Protein AF-U4TSK6-F1 (afdb_monomer)

Secondary structure (DSSP, 8-state):
----------------PPPP-----------------------EEEGGGS-HHHHTTEEEEEEEEE-TTS-GGG--EEEEEEEEEE-SSSEEEEEGGGEEEESSSS-EEE-S--SEEEE-TT-EEEEEEEEEEEEGGGGTSS-EEEESSTTSEEEE-TTTTSTT-EEGGGGG-HHHHHHHSPPPP---------------

Foldseek 3Di:
DDDDDDDDDDDDDDDDDDDDDDDDDDDDDDPPPPPPVPPPPQDEEELVRDDPVQVVQKKKFKAWDFDPVDDPPQHTFTFMKMKIWRQDQGKYKAALQQKKKFLAPPDIDTFPDGDIDIAHHGDMDMDTRRDTRHHPSSQCAWMFIAGNDPVGTFWTNHNCHPPRGTMSVNVPVVVNVCRNPPDPPPPPPPPPPPDDDDDD

Mean predicted aligned error: 14.77 Å

Solvent-accessible surface area (backbone atoms only — not comparable to full-atom values): 12259 Å² total; per-residue (Å²): 137,91,77,87,78,89,85,90,81,87,86,90,84,81,92,82,84,88,80,89,82,86,88,85,91,81,91,77,92,72,92,73,84,74,77,72,75,75,74,70,74,74,67,69,40,48,60,88,76,44,56,71,77,55,48,72,34,46,48,39,36,37,34,37,39,80,38,88,86,52,72,64,92,80,48,62,23,21,30,28,29,36,38,42,33,30,65,42,92,50,32,36,31,39,59,37,52,39,34,34,34,34,43,43,100,85,45,72,46,65,31,70,39,71,58,78,48,76,37,48,54,67,34,69,51,73,44,75,50,33,32,65,71,42,55,56,66,32,29,74,43,30,23,33,33,22,46,80,42,86,92,39,70,44,23,48,25,52,45,15,61,45,96,87,28,27,35,38,69,46,71,72,34,64,72,55,47,45,56,57,53,69,70,84,75,79,77,82,73,76,79,77,78,82,83,78,89,84,90,135

Structure (mmCIF, N/CA/C/O backbone):
data_AF-U4TSK6-F1
#
_entry.id   AF-U4TSK6-F1
#
loop_
_atom_site.group_PDB
_atom_site.id
_atom_site.type_symbol
_atom_site.label_atom_id
_atom_site.label_alt_id
_atom_site.label_comp_id
_atom_site.label_asym_id
_atom_site.label_entity_id
_atom_site.label_seq_id
_atom_site.pdbx_PDB_ins_code
_atom_site.Cartn_x
_atom_site.Cartn_y
_atom_site.Cartn_z
_atom_site.occupancy
_atom_site.B_iso_or_equiv
_atom_site.auth_seq_id
_atom_site.auth_comp_id
_atom_site.auth_asym_id
_atom_site.auth_atom_id
_atom_site.pdbx_PDB_model_num
ATOM 1 N N . MET A 1 1 ? -67.456 6.301 -16.370 1.00 44.25 1 MET A N 1
ATOM 2 C CA . MET A 1 1 ? -66.862 5.986 -15.055 1.00 44.25 1 MET A CA 1
ATOM 3 C C . MET A 1 1 ? -66.717 7.288 -14.287 1.00 44.25 1 MET A C 1
ATOM 5 O O . MET A 1 1 ? -66.202 8.247 -14.843 1.00 44.25 1 MET A O 1
ATOM 9 N N . ILE A 1 2 ? -67.269 7.330 -13.078 1.00 46.81 2 ILE A N 1
ATOM 10 C CA . ILE A 1 2 ? -67.221 8.454 -12.136 1.00 46.81 2 ILE A CA 1
ATOM 11 C C . ILE A 1 2 ? -65.966 8.290 -11.272 1.00 46.81 2 ILE A C 1
ATOM 13 O O . ILE A 1 2 ? -65.753 7.193 -10.767 1.00 46.81 2 ILE A O 1
ATOM 17 N N . SER A 1 3 ? -65.186 9.359 -11.088 1.00 45.50 3 SER A N 1
ATOM 18 C CA . SER A 1 3 ? -64.456 9.692 -9.845 1.00 45.50 3 SER A CA 1
ATOM 19 C C . SER A 1 3 ? -63.877 11.108 -10.030 1.00 45.50 3 SER A C 1
ATOM 21 O O . SER A 1 3 ? -63.102 11.318 -10.956 1.00 45.50 3 SER A O 1
ATOM 23 N N . ILE A 1 4 ? -64.379 12.175 -9.387 1.00 51.59 4 ILE A N 1
ATOM 24 C CA . ILE A 1 4 ? -64.173 12.566 -7.971 1.00 51.59 4 ILE A CA 1
ATOM 25 C C . ILE A 1 4 ? -62.675 12.468 -7.635 1.00 51.59 4 ILE A C 1
ATOM 27 O O . ILE A 1 4 ? -62.137 11.368 -7.643 1.00 51.59 4 ILE A O 1
ATOM 31 N N . GLY A 1 5 ? -61.911 13.526 -7.371 1.00 44.00 5 GLY A N 1
ATOM 32 C CA . GLY A 1 5 ? -62.239 14.860 -6.876 1.00 44.00 5 GLY A CA 1
ATOM 33 C C . GLY A 1 5 ? -61.330 15.147 -5.674 1.00 44.00 5 GLY A C 1
ATOM 34 O O . GLY A 1 5 ? -61.355 14.378 -4.727 1.00 44.00 5 GLY A O 1
ATOM 35 N N . ALA A 1 6 ? -60.534 16.218 -5.777 1.00 50.56 6 ALA A N 1
ATOM 36 C CA . ALA A 1 6 ? -59.939 17.063 -4.728 1.00 50.56 6 ALA A CA 1
ATOM 37 C C . ALA A 1 6 ? -59.401 16.449 -3.411 1.00 50.56 6 ALA A C 1
ATOM 39 O O . ALA A 1 6 ? -60.130 15.839 -2.644 1.00 50.56 6 ALA A O 1
ATOM 40 N N . ALA A 1 7 ? -58.170 16.826 -3.041 1.00 53.41 7 ALA A N 1
ATOM 41 C CA . ALA A 1 7 ? -57.909 17.827 -1.989 1.00 53.41 7 ALA A CA 1
ATOM 42 C C . ALA A 1 7 ? -56.473 17.697 -1.448 1.00 53.41 7 ALA A C 1
ATOM 44 O O . ALA A 1 7 ? -56.062 16.661 -0.933 1.00 53.41 7 ALA A O 1
ATOM 45 N N . VAL A 1 8 ? -55.724 18.794 -1.547 1.00 51.12 8 VAL A N 1
ATOM 46 C CA . VAL A 1 8 ? -54.435 19.011 -0.884 1.00 51.12 8 VAL A CA 1
ATOM 47 C C . VAL A 1 8 ? -54.716 19.431 0.559 1.00 51.12 8 VAL A C 1
ATOM 49 O O . VAL A 1 8 ? -55.405 20.426 0.774 1.00 51.12 8 VAL A O 1
ATOM 52 N N . MET A 1 9 ? -54.166 18.713 1.541 1.00 53.50 9 MET A N 1
ATOM 53 C CA . MET A 1 9 ? -54.083 19.179 2.929 1.00 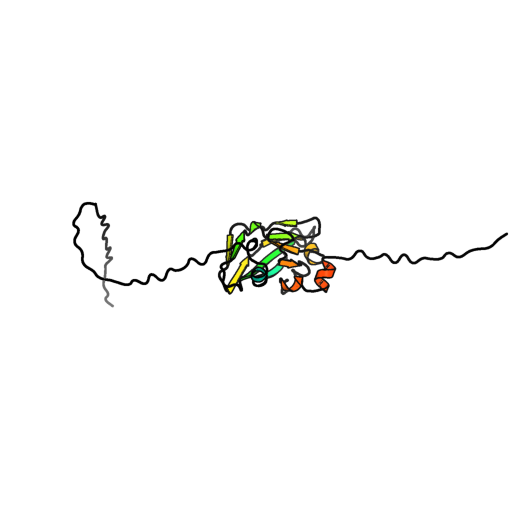53.50 9 MET A CA 1
ATOM 54 C C . MET A 1 9 ? -52.627 19.456 3.308 1.00 53.50 9 MET A C 1
ATOM 56 O O . MET A 1 9 ? -51.820 18.545 3.479 1.00 53.50 9 MET A O 1
ATOM 60 N N . LEU A 1 10 ? -52.323 20.746 3.445 1.00 48.41 10 LEU A N 1
ATOM 61 C CA . LEU A 1 10 ? -51.182 21.281 4.181 1.00 48.41 10 LEU A CA 1
ATOM 62 C C . LEU A 1 10 ? -51.500 21.223 5.677 1.00 48.41 10 LEU A C 1
ATOM 64 O O . LEU A 1 10 ? -52.507 21.784 6.106 1.00 48.41 10 LEU A O 1
ATOM 68 N N . VAL A 1 11 ? -50.622 20.611 6.472 1.00 61.22 11 VAL A N 1
ATOM 69 C CA . VAL A 1 11 ? -50.673 20.709 7.936 1.00 61.22 11 VAL A CA 1
ATOM 70 C C . VAL A 1 11 ? -49.411 21.421 8.419 1.00 61.22 11 VAL A C 1
ATOM 72 O O . VAL A 1 11 ? -48.298 20.928 8.258 1.00 61.22 11 VAL A O 1
ATOM 75 N N . LEU A 1 12 ? -49.616 22.617 8.974 1.00 48.53 12 LEU A N 1
ATOM 76 C CA . LEU A 1 12 ? -48.635 23.478 9.634 1.00 48.53 12 LEU A CA 1
ATOM 77 C C . LEU A 1 12 ? -48.883 23.437 11.145 1.00 48.53 12 LEU A C 1
ATOM 79 O O . LEU A 1 12 ? -49.893 23.965 11.594 1.00 48.53 12 LEU A O 1
ATOM 83 N N . THR A 1 13 ? -47.945 22.888 11.918 1.00 62.31 13 THR A N 1
ATOM 84 C CA . THR A 1 13 ? -47.803 23.060 13.382 1.00 62.31 13 THR A CA 1
ATOM 85 C C . THR A 1 13 ? -46.385 22.609 13.757 1.00 62.31 13 THR A C 1
ATOM 87 O O . THR A 1 13 ? -45.965 21.562 13.282 1.00 62.31 13 THR A O 1
ATOM 90 N N . GLY A 1 14 ? -45.559 23.251 14.579 1.00 48.47 14 GLY A N 1
ATOM 91 C CA . GLY A 1 14 ? -45.623 24.475 15.371 1.00 48.47 14 GLY A CA 1
ATOM 92 C C . GLY A 1 14 ? -44.368 24.482 16.268 1.00 48.47 14 GLY A C 1
ATOM 93 O O . GLY A 1 14 ? -44.024 23.455 16.847 1.00 48.47 14 GLY A O 1
ATOM 94 N N . CYS A 1 15 ? -43.648 25.603 16.344 1.00 50.12 15 CYS A N 1
ATOM 95 C CA . CYS A 1 15 ? -42.496 25.779 17.233 1.00 50.12 15 CYS A CA 1
ATOM 96 C C . CYS A 1 15 ? -42.970 26.163 18.641 1.00 50.12 15 CYS A C 1
ATOM 98 O O . CYS A 1 15 ? -43.663 27.168 18.787 1.00 50.12 15 CYS A O 1
ATOM 100 N N . THR A 1 16 ? -42.524 25.461 19.684 1.00 60.97 16 THR A N 1
ATOM 101 C CA . THR A 1 16 ? -42.664 25.921 21.077 1.00 60.97 16 THR A CA 1
ATOM 102 C C . THR A 1 16 ? -41.304 25.952 21.765 1.00 60.97 16 THR A C 1
ATOM 104 O O . THR A 1 16 ? -40.657 24.922 21.941 1.00 60.97 16 THR A O 1
ATOM 107 N N . LYS A 1 17 ? -40.877 27.160 22.145 1.00 53.03 17 LYS A N 1
ATOM 108 C CA . LYS A 1 17 ? -39.749 27.432 23.045 1.00 53.03 17 LYS A CA 1
ATOM 109 C C . LYS A 1 17 ? -40.242 27.353 24.497 1.00 53.03 17 LYS A C 1
ATOM 111 O O . LYS A 1 17 ? -41.323 27.878 24.757 1.00 53.03 17 LYS A O 1
ATOM 116 N N . PRO A 1 18 ? -39.455 26.838 25.451 1.00 51.09 18 PRO A N 1
ATOM 117 C CA . PRO A 1 18 ? -39.666 27.127 26.863 1.00 51.09 18 PRO A CA 1
ATOM 118 C C . PRO A 1 18 ? -38.733 28.246 27.352 1.00 51.09 18 PRO A C 1
ATOM 120 O O . PRO A 1 18 ? -37.514 28.181 27.199 1.00 51.09 18 PRO A O 1
ATOM 123 N N . THR A 1 19 ? -39.345 29.265 27.955 1.00 45.25 19 THR A N 1
ATOM 124 C CA . THR A 1 19 ? -38.713 30.327 28.749 1.00 45.25 19 THR A CA 1
ATOM 125 C C . THR A 1 19 ? -38.546 29.857 30.200 1.00 45.25 19 THR A C 1
ATOM 127 O O . THR A 1 19 ? -39.399 29.149 30.730 1.00 45.25 19 THR A O 1
ATOM 130 N N . ALA A 1 20 ? -37.446 30.265 30.835 1.00 42.44 20 ALA A N 1
ATOM 131 C CA . ALA A 1 20 ? -37.109 30.042 32.242 1.00 42.44 20 ALA A CA 1
ATOM 132 C C . ALA A 1 20 ? -38.086 30.737 33.219 1.00 42.44 20 ALA A C 1
ATOM 134 O O . ALA A 1 20 ? -38.496 31.862 32.951 1.00 42.44 20 ALA A O 1
ATOM 135 N N . ASN A 1 21 ? -38.401 30.146 34.382 1.00 35.09 21 ASN A N 1
ATOM 136 C CA . ASN A 1 21 ? -37.681 30.375 35.649 1.00 35.09 21 ASN A CA 1
ATOM 137 C C . ASN A 1 21 ? -38.354 29.670 36.858 1.00 35.09 21 ASN A C 1
ATOM 139 O O . ASN A 1 21 ? -39.574 29.599 36.946 1.00 35.09 21 ASN A O 1
ATOM 143 N N . SER A 1 22 ? -37.502 29.274 37.810 1.00 38.28 22 SER A N 1
ATOM 144 C CA . SER A 1 22 ? -37.709 29.154 39.269 1.00 38.28 22 SER A CA 1
ATOM 145 C C . SER A 1 22 ? -38.556 28.037 39.916 1.00 38.28 22 SER A C 1
ATOM 147 O O . SER A 1 22 ? -39.769 28.117 40.035 1.00 38.28 22 SER A O 1
ATOM 149 N N . GLN A 1 23 ? -37.797 27.104 40.513 1.00 42.16 23 GLN A N 1
ATOM 150 C CA . GLN A 1 23 ? -37.858 26.626 41.910 1.00 42.16 23 GLN A CA 1
ATOM 151 C C . GLN A 1 23 ? -39.165 26.022 42.462 1.00 42.16 23 GLN A C 1
ATOM 153 O O . GLN A 1 23 ? -40.034 26.741 42.932 1.00 42.16 23 GLN A O 1
ATOM 158 N N . GLN A 1 24 ? -39.160 24.697 42.669 1.00 37.41 24 GLN A N 1
ATOM 159 C CA . GLN A 1 24 ? -39.349 24.147 44.019 1.00 37.41 24 GLN A CA 1
ATOM 160 C C . GLN A 1 24 ? -38.799 22.718 44.139 1.00 37.41 24 GLN A C 1
ATOM 162 O O . GLN A 1 24 ? -39.061 21.844 43.319 1.00 37.41 24 GLN A O 1
ATOM 167 N N . LEU A 1 25 ? -38.005 22.520 45.188 1.00 38.34 25 LEU A N 1
ATOM 168 C CA . LEU A 1 25 ? -37.413 21.269 45.643 1.00 38.34 25 LEU A CA 1
ATOM 169 C C . LEU A 1 25 ? -38.492 20.434 46.355 1.00 38.34 25 LEU A C 1
ATOM 171 O O . LEU A 1 25 ? -39.094 20.945 47.291 1.00 38.34 25 LEU A O 1
ATOM 175 N N . THR A 1 26 ? -38.701 19.169 45.985 1.00 35.78 26 THR A N 1
ATOM 176 C CA . THR A 1 26 ? -39.062 18.091 46.931 1.00 35.78 26 THR A CA 1
ATOM 177 C C . THR A 1 26 ? -38.727 16.724 46.335 1.00 35.78 26 THR A C 1
ATOM 179 O O . THR A 1 26 ? -38.928 16.451 45.156 1.00 35.78 26 THR A O 1
ATOM 182 N N . SER A 1 27 ? -38.134 15.893 47.182 1.00 42.47 27 SER A N 1
ATOM 183 C CA . SER A 1 27 ? -37.548 14.590 46.903 1.00 42.47 27 SER A CA 1
ATOM 184 C C . SER A 1 27 ? -38.595 13.521 46.594 1.00 42.47 27 SER A C 1
ATOM 186 O O . SER A 1 27 ? -39.497 13.310 47.400 1.00 42.47 27 SER A O 1
ATOM 188 N N . GLN A 1 28 ? -38.404 12.740 45.527 1.00 37.59 28 GLN A N 1
ATOM 189 C CA . GLN A 1 28 ? -38.930 11.375 45.494 1.00 37.59 28 GLN A CA 1
ATOM 190 C C . GLN A 1 28 ? -38.113 10.459 44.579 1.00 37.59 28 GLN A C 1
ATOM 192 O O . GLN A 1 28 ? -37.926 10.692 43.389 1.00 37.59 28 GLN A O 1
ATOM 197 N N . SER A 1 29 ? -37.603 9.408 45.214 1.00 44.53 29 SER A N 1
ATOM 198 C CA . SER A 1 29 ? -36.889 8.275 44.645 1.00 44.53 29 SER A CA 1
ATOM 199 C C . SER A 1 29 ? -37.673 7.629 43.500 1.00 44.53 29 SER A C 1
ATOM 201 O O . SER A 1 29 ? -38.788 7.150 43.699 1.00 44.53 29 SER A O 1
ATOM 203 N N . SER A 1 30 ? -37.042 7.508 42.338 1.00 38.12 30 SER A N 1
ATOM 204 C CA . SER A 1 30 ? -37.300 6.413 41.403 1.00 38.12 30 SER A CA 1
ATOM 205 C C . SER A 1 30 ? -36.021 6.136 40.618 1.00 38.12 30 SER A C 1
ATOM 207 O O . SER A 1 30 ? -35.673 6.818 39.657 1.00 38.12 30 SER A O 1
ATOM 209 N N . GLN A 1 31 ? -35.281 5.131 41.094 1.00 44.72 31 GLN A N 1
ATOM 210 C CA . GLN A 1 31 ? -34.212 4.477 40.351 1.00 44.72 31 GLN A CA 1
ATOM 211 C C . GLN A 1 31 ? -34.798 3.935 39.048 1.00 44.72 31 GLN A C 1
ATOM 213 O O . GLN A 1 31 ? -35.388 2.859 39.014 1.00 44.72 31 GLN A O 1
ATOM 218 N N . THR A 1 32 ? -34.631 4.688 37.968 1.00 37.06 32 THR A N 1
ATOM 219 C CA . THR A 1 32 ? -34.752 4.142 36.623 1.00 37.06 32 THR A CA 1
ATOM 220 C C . THR A 1 32 ? -33.333 3.969 36.128 1.00 37.06 32 THR A C 1
ATOM 222 O O . THR A 1 32 ? -32.698 4.912 35.661 1.00 37.06 32 THR A O 1
ATOM 225 N N . SER A 1 33 ? -32.808 2.761 36.317 1.00 44.66 33 SER A N 1
ATOM 226 C CA . SER A 1 33 ? -31.532 2.316 35.773 1.00 44.66 33 SER A CA 1
ATOM 227 C C . SER A 1 33 ? -31.621 2.300 34.247 1.00 44.66 33 SER A C 1
ATOM 229 O O . SER A 1 33 ? -31.787 1.252 33.629 1.00 44.66 33 SER A O 1
ATOM 231 N N . GLN A 1 34 ? -31.510 3.468 33.615 1.00 42.28 34 GLN A N 1
ATOM 232 C CA . GLN A 1 34 ? -31.015 3.535 32.252 1.00 42.28 34 GLN A CA 1
ATOM 233 C C . GLN A 1 34 ? -29.532 3.207 32.336 1.00 42.28 34 GLN A C 1
ATOM 235 O O . GLN A 1 34 ? -28.688 4.073 32.558 1.00 42.28 34 GLN A O 1
ATOM 240 N N . ALA A 1 35 ? -29.227 1.919 32.183 1.00 45.91 35 ALA A N 1
ATOM 241 C CA . ALA A 1 35 ? -27.929 1.484 31.715 1.00 45.91 35 ALA A CA 1
ATOM 242 C C . ALA A 1 35 ? -27.728 2.114 30.332 1.00 45.91 35 ALA A C 1
ATOM 244 O O . ALA A 1 35 ? -28.028 1.523 29.295 1.00 45.91 35 ALA A O 1
ATOM 245 N N . ALA A 1 36 ? -27.262 3.362 30.323 1.00 45.25 36 ALA A N 1
ATOM 246 C CA . ALA A 1 36 ? -26.548 3.911 29.200 1.00 45.25 36 ALA A CA 1
ATOM 247 C C . ALA A 1 36 ? -25.326 3.011 29.056 1.00 45.25 36 ALA A C 1
ATOM 249 O O . ALA A 1 36 ? -24.332 3.178 29.759 1.00 45.25 36 ALA A O 1
ATOM 250 N N . ALA A 1 37 ? -25.444 1.992 28.204 1.00 49.62 37 ALA A N 1
ATOM 251 C CA . ALA A 1 37 ? -24.294 1.305 27.665 1.00 49.62 37 ALA A CA 1
ATOM 252 C C . ALA A 1 37 ? -23.423 2.410 27.074 1.00 49.62 37 ALA A C 1
ATOM 254 O O . ALA A 1 37 ? -23.742 2.970 26.021 1.00 49.62 37 ALA A O 1
ATOM 255 N N . SER A 1 38 ? -22.390 2.793 27.821 1.00 42.72 38 SER A N 1
ATOM 256 C CA . SER A 1 38 ? -21.336 3.667 27.359 1.00 42.72 38 SER A CA 1
ATOM 257 C C . SER A 1 38 ? -20.816 3.006 26.097 1.00 42.72 38 SER A C 1
ATOM 259 O O . SER A 1 38 ? -20.117 1.995 26.150 1.00 42.72 38 SER A O 1
ATOM 261 N N . ARG A 1 39 ? -21.235 3.524 24.941 1.00 50.47 39 ARG A N 1
ATOM 262 C CA . ARG A 1 39 ? -20.550 3.252 23.689 1.00 50.47 39 ARG A CA 1
ATOM 263 C C . ARG A 1 39 ? -19.182 3.871 23.894 1.00 50.47 39 ARG A C 1
ATOM 265 O O . ARG A 1 39 ? -19.017 5.060 23.642 1.00 50.47 39 ARG A O 1
ATOM 272 N N . GLU A 1 40 ? -18.247 3.093 24.438 1.00 49.06 40 GLU A N 1
ATOM 273 C CA . GLU A 1 40 ? -16.832 3.405 24.354 1.00 49.06 40 GLU A CA 1
ATOM 274 C C . GLU A 1 40 ? -16.600 3.781 22.898 1.00 49.06 40 GLU A C 1
ATOM 276 O O . GLU A 1 40 ? -16.778 2.965 21.986 1.00 49.06 40 GLU A O 1
ATOM 281 N N . SER A 1 41 ? -16.311 5.057 22.658 1.00 52.31 41 SER A N 1
ATOM 282 C CA . SER A 1 41 ? -15.825 5.479 21.363 1.00 52.31 41 SER A CA 1
ATOM 283 C C . SER A 1 41 ? -14.524 4.714 21.181 1.00 52.31 41 SER A C 1
ATOM 285 O O . SER A 1 41 ? -13.529 5.065 21.814 1.00 52.31 41 SER A O 1
ATOM 287 N N . LYS A 1 42 ? -14.548 3.619 20.409 1.00 68.69 42 LYS A N 1
ATOM 288 C CA . LYS A 1 42 ? -13.343 2.841 20.119 1.00 68.69 42 LYS A CA 1
ATOM 289 C C . LYS A 1 42 ? -12.296 3.824 19.613 1.00 68.69 42 LYS A C 1
ATOM 291 O O . LYS A 1 42 ? -12.466 4.394 18.533 1.00 68.69 42 LYS A O 1
ATOM 296 N N . GLN A 1 43 ? -11.278 4.066 20.438 1.00 88.81 43 GLN A N 1
ATOM 297 C CA . GLN A 1 43 ? -10.195 4.983 20.130 1.00 88.81 43 GLN A CA 1
ATOM 298 C C . GLN A 1 43 ? -9.613 4.596 18.768 1.00 88.81 43 GLN A C 1
ATOM 300 O O . GLN A 1 43 ? -9.416 3.414 18.476 1.00 88.81 43 GLN A O 1
ATOM 305 N N . ALA A 1 44 ? -9.405 5.593 17.917 1.00 93.81 44 ALA A N 1
ATOM 306 C CA . ALA A 1 44 ? -8.781 5.400 16.622 1.00 93.81 44 ALA A CA 1
ATOM 307 C C . ALA A 1 44 ? -7.281 5.684 16.733 1.00 93.81 44 ALA A C 1
ATOM 309 O O . ALA A 1 44 ? -6.885 6.651 17.385 1.00 93.81 44 ALA A O 1
ATOM 310 N N . TYR A 1 45 ? -6.468 4.849 16.095 1.00 97.31 45 TYR A N 1
ATOM 311 C CA . TYR A 1 45 ? -5.010 4.899 16.180 1.00 97.31 45 TYR A CA 1
ATOM 312 C C . TYR A 1 45 ? -4.417 5.163 14.802 1.00 97.31 45 TYR A C 1
ATOM 314 O O . TYR A 1 45 ? -4.825 4.530 13.828 1.00 97.31 45 TYR A O 1
ATOM 322 N N . TYR A 1 46 ? -3.442 6.065 14.717 1.00 98.00 46 TYR A N 1
ATOM 323 C CA . TYR A 1 46 ? -2.665 6.232 13.492 1.00 98.00 46 TYR A CA 1
ATOM 324 C C . TYR A 1 46 ? -1.762 5.017 13.266 1.00 98.00 46 TYR A C 1
ATOM 326 O O . TYR A 1 46 ? -1.239 4.440 14.222 1.00 98.00 46 TYR A O 1
ATOM 334 N N . TYR A 1 47 ? -1.599 4.600 12.013 1.00 98.06 47 TYR A N 1
ATOM 335 C CA . TYR A 1 47 ? -0.870 3.381 11.662 1.00 98.06 47 TYR A CA 1
ATOM 336 C C . TYR A 1 47 ? 0.585 3.349 12.158 1.00 98.06 47 TYR A C 1
ATOM 338 O O . TYR A 1 47 ? 1.048 2.319 12.652 1.00 98.06 47 TYR A O 1
ATOM 346 N N . ASP A 1 48 ? 1.298 4.469 12.073 1.00 96.94 48 ASP A N 1
ATOM 347 C CA . ASP A 1 48 ? 2.675 4.629 12.551 1.00 96.94 48 ASP A CA 1
ATOM 348 C C . ASP A 1 48 ? 2.792 4.498 14.080 1.00 96.94 48 ASP A C 1
ATOM 350 O O . ASP A 1 48 ? 3.791 3.981 14.580 1.00 96.94 48 ASP A O 1
ATOM 354 N N . SER A 1 49 ? 1.737 4.859 14.817 1.00 96.50 49 SER A N 1
ATOM 355 C CA . SER A 1 49 ? 1.674 4.728 16.279 1.00 96.50 49 SER A CA 1
ATOM 356 C C . SER A 1 49 ? 1.367 3.309 16.783 1.00 96.50 49 SER A C 1
ATOM 358 O O . SER A 1 49 ? 1.475 3.036 17.980 1.00 96.50 49 SER A O 1
ATOM 360 N N . LEU A 1 50 ? 0.970 2.386 15.899 1.00 96.62 50 LEU A N 1
ATOM 361 C CA . LEU A 1 50 ? 0.637 1.014 16.286 1.00 96.62 50 LEU A CA 1
ATOM 362 C C . LEU A 1 50 ? 1.866 0.230 16.745 1.00 96.62 50 LEU A C 1
ATOM 364 O O . LEU A 1 50 ? 2.961 0.385 16.212 1.00 96.62 50 LEU A O 1
ATOM 368 N N . ALA A 1 51 ? 1.668 -0.726 17.651 1.00 96.50 51 ALA A N 1
ATOM 369 C CA . ALA A 1 51 ? 2.686 -1.732 17.926 1.00 96.50 51 ALA A CA 1
ATOM 370 C C . ALA A 1 51 ? 2.980 -2.567 16.6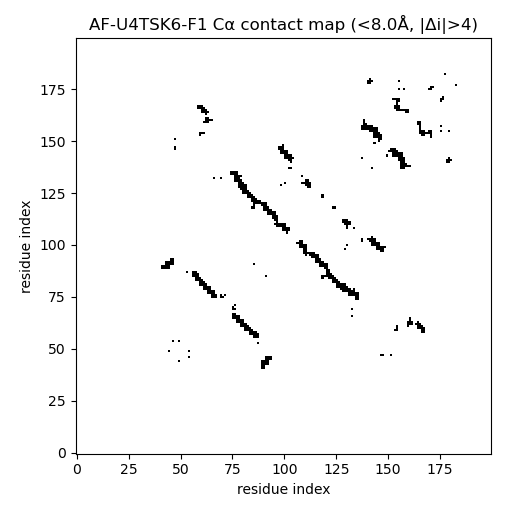64 1.00 96.50 51 ALA A C 1
ATOM 372 O O . ALA A 1 51 ? 2.091 -2.849 15.856 1.00 96.50 51 ALA A O 1
ATOM 373 N N . ALA A 1 52 ? 4.220 -3.045 16.517 1.00 95.94 52 ALA A N 1
ATOM 374 C CA . ALA A 1 52 ? 4.631 -3.829 15.348 1.00 95.94 52 ALA A CA 1
ATOM 375 C C . ALA A 1 52 ? 3.771 -5.090 15.125 1.00 95.94 52 ALA A C 1
ATOM 377 O O . ALA A 1 52 ? 3.523 -5.476 13.983 1.00 95.94 52 ALA A O 1
ATOM 378 N N . ALA A 1 53 ? 3.293 -5.723 16.203 1.00 96.75 53 ALA A N 1
ATOM 379 C CA . ALA A 1 53 ? 2.406 -6.884 16.128 1.00 96.75 53 ALA A CA 1
ATOM 380 C C . ALA A 1 53 ? 1.037 -6.551 15.509 1.00 96.75 53 ALA A C 1
ATOM 382 O O . ALA A 1 53 ? 0.491 -7.373 14.776 1.00 96.75 53 ALA A O 1
ATOM 383 N N . ASP A 1 54 ? 0.510 -5.349 15.754 1.00 97.38 54 ASP A N 1
ATOM 384 C CA . ASP A 1 54 ? -0.757 -4.902 15.173 1.00 97.38 54 ASP A CA 1
ATOM 385 C C . ASP A 1 54 ? -0.574 -4.419 13.735 1.00 97.38 54 ASP A C 1
ATOM 387 O O . ASP A 1 54 ? -1.395 -4.753 12.884 1.00 97.38 54 ASP A O 1
ATOM 391 N N . ARG A 1 55 ? 0.544 -3.750 13.412 1.00 97.56 55 ARG A N 1
ATOM 392 C CA . ARG A 1 55 ? 0.865 -3.400 12.014 1.00 97.56 55 ARG A CA 1
ATOM 393 C C . ARG A 1 55 ? 0.911 -4.629 11.105 1.00 97.56 55 ARG A C 1
ATOM 395 O O . ARG A 1 55 ? 0.386 -4.585 10.001 1.00 97.56 55 ARG A O 1
ATOM 402 N N . LYS A 1 56 ? 1.443 -5.759 11.591 1.00 96.69 56 LYS A N 1
ATOM 403 C CA . LYS A 1 56 ? 1.460 -7.043 10.855 1.00 96.69 56 LYS A CA 1
ATOM 404 C C . LYS A 1 56 ? 0.066 -7.616 10.558 1.00 96.69 56 LYS A C 1
ATOM 406 O O . LYS A 1 56 ? -0.044 -8.505 9.718 1.00 96.69 56 LYS A O 1
ATOM 411 N N . LYS A 1 57 ? -0.983 -7.145 11.239 1.00 98.19 57 LYS A N 1
ATOM 412 C CA . LYS A 1 57 ? -2.385 -7.521 10.987 1.00 98.19 57 LYS A CA 1
ATOM 413 C C . LYS A 1 57 ? -3.080 -6.560 10.018 1.00 98.19 57 LYS A C 1
ATOM 415 O O . LYS A 1 57 ? -4.275 -6.703 9.770 1.00 98.19 57 LYS A O 1
ATOM 420 N N . ILE A 1 58 ? -2.366 -5.585 9.467 1.00 98.50 58 ILE A N 1
ATOM 421 C CA . ILE A 1 58 ? -2.856 -4.761 8.368 1.00 98.50 58 ILE A CA 1
ATOM 422 C C . ILE A 1 58 ? -2.253 -5.310 7.078 1.00 98.50 58 ILE A C 1
ATOM 424 O O . ILE A 1 58 ? -1.036 -5.405 6.949 1.00 98.50 58 ILE A O 1
ATOM 428 N N . ALA A 1 59 ? -3.107 -5.712 6.141 1.00 98.38 59 ALA A N 1
ATOM 429 C CA . ALA A 1 59 ? -2.672 -6.255 4.860 1.00 98.38 59 ALA A CA 1
ATOM 430 C C . ALA A 1 59 ? -2.851 -5.210 3.763 1.00 98.38 59 ALA A C 1
ATOM 432 O O . ALA A 1 59 ? -3.937 -4.641 3.633 1.00 98.38 59 ALA A O 1
ATOM 433 N N . PHE A 1 60 ? -1.810 -5.005 2.960 1.00 98.81 60 PHE A N 1
ATOM 434 C CA . PHE A 1 60 ? -1.842 -4.118 1.805 1.00 98.81 60 PHE A CA 1
ATOM 435 C C . PHE A 1 60 ? -1.692 -4.922 0.516 1.00 98.81 60 PHE A C 1
ATOM 437 O O . PHE A 1 60 ? -0.944 -5.902 0.459 1.00 98.81 60 PHE A O 1
ATOM 444 N N . ALA A 1 61 ? -2.388 -4.479 -0.523 1.00 98.75 61 ALA A N 1
ATOM 445 C CA . ALA A 1 61 ? -2.212 -4.920 -1.895 1.00 98.75 61 ALA A CA 1
ATOM 446 C C . ALA A 1 61 ? -2.101 -3.699 -2.808 1.00 98.75 61 ALA A C 1
ATOM 448 O O . ALA A 1 61 ? -2.849 -2.737 -2.645 1.00 98.75 61 ALA A O 1
ATOM 449 N N . PHE A 1 62 ? -1.188 -3.742 -3.770 1.00 98.69 62 PHE A N 1
ATOM 450 C CA . PHE A 1 62 ? -0.950 -2.669 -4.724 1.00 98.69 62 PHE A CA 1
ATOM 451 C C . PHE A 1 62 ? -1.052 -3.203 -6.142 1.00 98.69 62 PHE A C 1
ATOM 453 O O . PHE A 1 62 ? -0.530 -4.272 -6.455 1.00 98.69 62 PHE A O 1
ATOM 460 N N . LYS A 1 63 ? -1.708 -2.438 -7.009 1.00 98.31 63 LYS A N 1
ATOM 461 C CA . LYS A 1 63 ? -1.890 -2.791 -8.414 1.00 98.31 63 LYS A CA 1
ATOM 462 C C . LYS A 1 63 ? -1.592 -1.581 -9.282 1.00 98.31 63 LYS A C 1
ATOM 464 O O . LYS A 1 63 ? -2.317 -0.587 -9.219 1.00 98.31 63 LYS A O 1
ATOM 469 N N . ALA A 1 64 ? -0.540 -1.686 -10.083 1.00 96.69 64 ALA A N 1
ATOM 470 C CA . ALA A 1 64 ? -0.230 -0.734 -11.133 1.00 96.69 64 ALA A CA 1
ATOM 471 C C . ALA A 1 64 ? -1.095 -1.052 -12.361 1.00 96.69 64 ALA A C 1
ATOM 473 O O . ALA A 1 64 ? -1.180 -2.202 -12.796 1.00 96.69 64 ALA A O 1
ATOM 474 N N . ASN A 1 65 ? -1.758 -0.033 -12.895 1.00 94.88 65 ASN A N 1
ATOM 475 C CA . ASN A 1 65 ? -2.547 -0.110 -14.118 1.00 94.88 65 ASN A CA 1
ATOM 476 C C . ASN A 1 65 ? -1.995 0.921 -15.091 1.00 94.88 65 ASN A C 1
ATOM 478 O O . ASN A 1 65 ? -1.725 2.050 -14.679 1.00 94.88 65 ASN A O 1
ATOM 482 N N . GLU A 1 66 ? -1.819 0.527 -16.347 1.00 91.81 66 GLU A N 1
ATOM 483 C CA . GLU A 1 66 ? -1.361 1.438 -17.390 1.00 91.81 66 GLU A CA 1
ATOM 484 C C . GLU A 1 66 ? -2.284 2.655 -17.472 1.00 91.81 66 GLU A C 1
ATOM 486 O O . GLU A 1 66 ? -3.512 2.538 -17.467 1.00 91.81 66 GLU A O 1
ATOM 491 N N . ASP A 1 67 ? -1.681 3.835 -17.528 1.00 84.38 67 ASP A N 1
ATOM 492 C CA . ASP A 1 67 ? -2.375 5.071 -17.818 1.00 84.38 67 ASP A CA 1
ATOM 493 C C . ASP A 1 67 ? -2.281 5.335 -19.319 1.00 84.38 67 ASP A C 1
ATOM 495 O O . ASP A 1 67 ? -1.336 5.943 -19.826 1.00 84.38 67 ASP A O 1
ATOM 499 N N . SER A 1 68 ? -3.297 4.863 -20.040 1.00 71.44 68 SER A N 1
ATOM 500 C CA . SER A 1 68 ? -3.404 5.013 -21.491 1.00 71.44 68 SER A CA 1
ATOM 501 C C . SER A 1 68 ? -3.583 6.467 -21.949 1.00 71.44 68 SER A C 1
ATOM 503 O O . SER A 1 68 ? -3.665 6.713 -23.149 1.00 71.44 68 SER A O 1
ATOM 505 N N . THR A 1 69 ? -3.680 7.433 -21.026 1.00 70.44 69 THR A N 1
ATOM 506 C CA . THR A 1 69 ? -3.776 8.865 -21.350 1.00 70.44 69 THR A CA 1
ATOM 507 C C . THR A 1 69 ? -2.410 9.557 -21.439 1.00 70.44 69 THR A C 1
ATOM 509 O O . THR A 1 69 ? -2.328 10.699 -21.892 1.00 70.44 69 THR A O 1
ATOM 512 N N . GLY A 1 70 ? -1.328 8.875 -21.042 1.00 61.19 70 GLY A N 1
ATOM 513 C CA . GLY A 1 70 ? 0.035 9.407 -21.067 1.00 61.19 70 GLY A CA 1
ATOM 514 C C . GLY A 1 70 ? 0.686 9.437 -22.455 1.00 61.19 70 GLY A C 1
ATOM 515 O O . GLY A 1 70 ? 0.386 8.621 -23.326 1.00 61.19 70 GLY A O 1
ATOM 516 N N . HIS A 1 71 ? 1.615 10.376 -22.663 1.00 58.38 71 HIS A N 1
ATOM 517 C CA . HIS A 1 71 ? 2.451 10.424 -23.869 1.00 58.38 71 HIS A CA 1
ATOM 518 C C . HIS A 1 71 ? 3.419 9.233 -23.888 1.00 58.38 71 HIS A C 1
ATOM 520 O O . HIS A 1 71 ? 4.308 9.137 -23.045 1.00 58.38 71 HIS A O 1
ATOM 526 N N . GLN A 1 72 ? 3.248 8.329 -24.856 1.00 57.19 72 GLN A N 1
ATOM 527 C CA . GLN A 1 72 ? 3.995 7.065 -24.932 1.00 57.19 72 GLN A CA 1
ATOM 528 C C . GLN A 1 72 ? 5.479 7.220 -25.296 1.00 57.19 72 GLN A C 1
ATOM 530 O O . GLN A 1 72 ? 6.237 6.259 -25.189 1.00 57.19 72 GLN A O 1
ATOM 535 N N . GLU A 1 73 ? 5.912 8.420 -25.686 1.00 57.78 73 GLU A N 1
ATOM 536 C CA . GLU A 1 73 ? 7.292 8.702 -26.103 1.00 57.78 73 GLU A CA 1
ATOM 537 C C . GLU A 1 73 ? 8.326 8.505 -24.979 1.00 57.78 73 GLU A C 1
ATOM 539 O O . GLU A 1 73 ? 9.507 8.328 -25.263 1.00 57.78 73 GLU A O 1
ATOM 544 N N . VAL A 1 74 ? 7.891 8.476 -23.711 1.00 57.44 74 VAL A N 1
ATOM 545 C CA . VAL A 1 74 ? 8.758 8.316 -22.523 1.00 57.44 74 VAL A CA 1
ATOM 546 C C . VAL A 1 74 ? 8.527 6.985 -21.782 1.00 57.44 74 VAL A C 1
ATOM 548 O O . VAL A 1 74 ? 9.000 6.794 -20.662 1.00 57.44 74 VAL A O 1
ATOM 551 N N . GLY A 1 75 ? 7.812 6.045 -22.414 1.00 68.38 75 GLY A N 1
ATOM 552 C CA . GLY A 1 75 ? 7.340 4.798 -21.806 1.00 68.38 75 GLY A CA 1
ATOM 553 C C . GLY A 1 75 ? 5.935 4.925 -21.208 1.00 68.38 75 GLY A C 1
ATOM 554 O O . GLY A 1 75 ? 5.439 6.024 -20.975 1.00 68.38 75 GLY A O 1
ATOM 555 N N . VAL A 1 76 ? 5.265 3.789 -20.980 1.00 77.88 76 VAL A N 1
ATOM 556 C CA . VAL A 1 76 ? 3.882 3.766 -20.473 1.00 77.88 76 VAL A CA 1
ATOM 557 C C . VAL A 1 76 ? 3.868 4.162 -18.989 1.00 77.88 76 VAL A C 1
ATOM 559 O O . VAL A 1 76 ? 4.480 3.459 -18.174 1.00 77.88 76 VAL A O 1
ATOM 562 N N . PRO A 1 77 ? 3.205 5.271 -18.606 1.00 88.75 77 PRO A N 1
ATOM 563 C CA . PRO A 1 77 ? 3.020 5.608 -17.204 1.00 88.75 77 PRO A CA 1
ATOM 564 C C . PRO A 1 77 ? 1.956 4.709 -16.577 1.00 88.75 77 PRO A C 1
ATOM 566 O O . PRO A 1 77 ? 1.060 4.212 -17.253 1.00 88.75 77 PRO A O 1
ATOM 569 N N . TYR A 1 78 ? 2.029 4.530 -15.263 1.00 93.06 78 TYR A N 1
ATOM 570 C CA . TYR A 1 78 ? 1.073 3.736 -14.503 1.00 93.06 78 TYR A CA 1
ATOM 571 C C . TYR A 1 78 ? 0.439 4.548 -13.377 1.00 93.06 78 TYR A C 1
ATOM 573 O O . TYR A 1 78 ? 1.090 5.353 -12.702 1.00 93.06 78 TYR A O 1
ATOM 581 N N . ASN A 1 79 ? -0.829 4.247 -13.116 1.00 95.19 79 ASN A N 1
ATOM 582 C CA . ASN A 1 79 ? -1.534 4.638 -11.906 1.00 95.19 79 ASN A CA 1
ATOM 583 C C . ASN A 1 79 ? -1.598 3.446 -10.949 1.00 95.19 79 ASN A C 1
ATOM 585 O O . ASN A 1 79 ? -1.965 2.333 -11.335 1.00 95.19 79 ASN A O 1
ATOM 589 N N . VAL A 1 80 ? -1.258 3.672 -9.683 1.00 97.69 80 VAL A N 1
ATOM 590 C CA . VAL A 1 80 ? -1.227 2.617 -8.666 1.00 97.69 80 VAL A CA 1
ATOM 591 C C . VAL A 1 80 ? -2.435 2.745 -7.752 1.00 97.69 80 VAL A C 1
ATOM 593 O O . VAL A 1 80 ? -2.639 3.774 -7.109 1.00 97.69 80 VAL A O 1
ATOM 596 N N . ASN A 1 81 ? -3.210 1.671 -7.657 1.00 98.31 81 ASN A N 1
ATOM 597 C CA . ASN A 1 81 ? -4.271 1.512 -6.670 1.00 98.31 81 ASN A CA 1
ATOM 598 C C . ASN A 1 81 ? -3.732 0.759 -5.454 1.00 98.31 81 ASN A C 1
ATOM 600 O O . ASN A 1 81 ? -2.892 -0.129 -5.601 1.00 98.31 81 ASN A O 1
ATOM 604 N N . MET A 1 82 ? -4.268 1.063 -4.276 1.00 98.75 82 MET A N 1
ATOM 605 C CA . MET A 1 82 ? -4.002 0.321 -3.046 1.00 98.75 82 MET A CA 1
ATOM 606 C C . MET A 1 82 ? -5.304 -0.262 -2.505 1.00 98.75 82 MET A C 1
ATOM 608 O O . MET A 1 82 ? -6.290 0.456 -2.379 1.00 98.75 82 MET A O 1
ATOM 612 N N . ALA A 1 83 ? -5.309 -1.534 -2.129 1.00 98.75 83 ALA A N 1
ATOM 613 C CA . ALA A 1 83 ? -6.300 -2.098 -1.224 1.00 98.75 83 ALA A CA 1
ATOM 614 C C . ALA A 1 83 ? -5.650 -2.318 0.143 1.00 98.75 83 ALA A C 1
ATOM 616 O O . ALA A 1 83 ? -4.522 -2.797 0.230 1.00 98.75 83 ALA A O 1
ATOM 617 N N . VAL A 1 84 ? -6.360 -1.967 1.208 1.00 98.81 84 VAL A N 1
ATOM 618 C CA . VAL A 1 84 ? -5.893 -2.142 2.582 1.00 98.81 84 VAL A CA 1
ATOM 619 C C . VAL A 1 84 ? -6.989 -2.787 3.414 1.00 98.81 84 VAL A C 1
ATOM 621 O O . VAL A 1 84 ? -8.146 -2.368 3.365 1.00 98.81 84 VAL A O 1
ATOM 624 N N . ARG A 1 85 ? -6.621 -3.821 4.170 1.00 98.62 85 ARG A N 1
ATOM 625 C CA . ARG A 1 85 ? -7.509 -4.552 5.073 1.00 98.62 85 ARG A CA 1
ATOM 626 C C . ARG A 1 85 ? -7.010 -4.453 6.503 1.00 98.62 85 ARG A C 1
ATOM 628 O O . ARG A 1 85 ? -5.872 -4.818 6.796 1.00 98.62 85 ARG A O 1
ATOM 635 N N . ASN A 1 86 ? -7.892 -4.036 7.401 1.00 98.50 86 ASN A N 1
ATOM 636 C CA . ASN A 1 86 ? -7.632 -4.000 8.831 1.00 98.50 86 ASN A CA 1
ATOM 637 C C . ASN A 1 86 ? -8.101 -5.305 9.493 1.00 98.50 86 ASN A C 1
ATOM 639 O O . ASN A 1 86 ? -9.299 -5.525 9.639 1.00 98.50 86 ASN A O 1
ATOM 643 N N . MET A 1 87 ? -7.176 -6.169 9.917 1.00 98.38 87 MET A N 1
ATOM 644 C CA . MET A 1 87 ? -7.499 -7.405 10.655 1.00 98.38 87 MET A CA 1
ATOM 645 C C . MET A 1 87 ? -7.252 -7.269 12.165 1.00 98.38 87 MET A C 1
ATOM 647 O O . MET A 1 87 ? -7.186 -8.268 12.880 1.00 98.38 87 MET A O 1
ATOM 651 N N . THR A 1 88 ? -7.086 -6.040 12.660 1.00 97.44 88 THR A N 1
ATOM 652 C CA . THR A 1 88 ? -7.047 -5.749 14.097 1.00 97.44 88 THR A CA 1
ATOM 653 C C . THR A 1 88 ? -8.464 -5.582 14.652 1.00 97.44 88 THR A C 1
ATOM 655 O O . THR A 1 88 ? -9.445 -5.502 13.914 1.00 97.44 88 THR A O 1
ATOM 658 N N . ASP A 1 89 ? -8.566 -5.492 15.974 1.00 96.69 89 ASP A N 1
ATOM 659 C CA . ASP A 1 89 ? -9.770 -5.113 16.717 1.00 96.69 89 ASP A CA 1
ATOM 660 C C . ASP A 1 89 ? -9.888 -3.590 16.950 1.00 96.69 89 ASP A C 1
ATOM 662 O O . ASP A 1 89 ? -10.866 -3.123 17.551 1.00 96.69 89 ASP A O 1
ATOM 666 N N . LYS A 1 90 ? -8.928 -2.811 16.431 1.00 96.94 90 LYS A N 1
ATOM 667 C CA . LYS A 1 90 ? -8.812 -1.353 16.560 1.00 96.94 90 LYS A CA 1
ATOM 668 C C . LYS A 1 90 ? -9.302 -0.642 15.302 1.00 96.94 90 LYS A C 1
ATOM 670 O O . LYS A 1 90 ? -9.206 -1.165 14.195 1.00 96.94 90 LYS A O 1
ATOM 675 N N . THR A 1 91 ? -9.783 0.588 15.457 1.00 97.81 91 THR A N 1
ATOM 676 C CA . THR A 1 91 ? -9.987 1.495 14.318 1.00 97.81 91 THR A CA 1
ATOM 677 C C . THR A 1 91 ? -8.645 2.117 13.946 1.00 97.81 91 THR A C 1
ATOM 679 O O . THR A 1 91 ? -7.992 2.707 14.809 1.00 97.81 91 THR A O 1
ATOM 682 N N . ILE A 1 92 ? -8.235 1.997 12.685 1.00 98.25 92 ILE A N 1
ATOM 683 C CA . ILE A 1 92 ? -6.940 2.489 12.199 1.00 98.25 92 ILE A CA 1
ATOM 684 C C . ILE A 1 92 ? -7.133 3.704 11.298 1.00 98.25 92 ILE A C 1
ATOM 686 O O . ILE A 1 92 ? -8.089 3.764 10.525 1.00 98.25 92 ILE A O 1
ATOM 690 N N . LYS A 1 93 ? -6.217 4.663 11.405 1.00 98.25 93 LYS A N 1
ATOM 691 C CA . LYS A 1 93 ? -6.161 5.887 10.612 1.00 98.25 93 LYS A CA 1
ATOM 692 C C . LYS A 1 93 ? -4.854 5.966 9.835 1.00 98.25 93 LYS A C 1
ATOM 694 O O . LYS A 1 93 ? -3.797 5.609 10.352 1.00 98.25 93 LYS A O 1
ATOM 699 N N . PHE A 1 94 ? -4.942 6.484 8.620 1.00 98.62 94 PHE A N 1
ATOM 700 C CA . PHE A 1 94 ? -3.804 6.831 7.777 1.00 98.62 94 PHE A CA 1
ATOM 701 C C . PHE A 1 94 ? -3.988 8.267 7.290 1.00 98.62 94 PHE A C 1
ATOM 703 O O . PHE A 1 94 ? -5.081 8.600 6.823 1.00 98.62 94 PHE A O 1
ATOM 710 N N . ASP A 1 95 ? -2.943 9.092 7.332 1.00 98.44 95 ASP A N 1
ATOM 711 C CA . ASP A 1 95 ? -2.903 10.262 6.454 1.00 98.44 95 ASP A CA 1
ATOM 7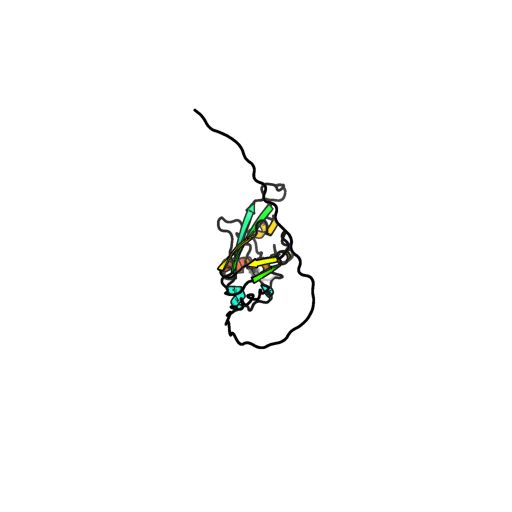12 C C . ASP A 1 95 ? -2.548 9.762 5.054 1.00 98.44 95 ASP A C 1
ATOM 714 O O . ASP A 1 95 ? -1.514 9.132 4.827 1.00 98.44 95 ASP A O 1
ATOM 718 N N . GLN A 1 96 ? -3.433 10.003 4.092 1.00 98.44 96 GLN A N 1
ATOM 719 C CA . GLN A 1 96 ? -3.218 9.533 2.733 1.00 98.44 96 GLN A CA 1
ATOM 720 C C . GLN A 1 96 ? -2.018 10.196 2.044 1.00 98.44 96 GLN A C 1
ATOM 722 O O . GLN A 1 96 ? -1.556 9.650 1.044 1.00 98.44 96 GLN A O 1
ATOM 727 N N . ARG A 1 97 ? -1.500 11.323 2.550 1.00 98.38 97 ARG A N 1
ATOM 728 C CA . ARG A 1 97 ? -0.280 11.973 2.036 1.00 98.38 97 ARG A CA 1
ATOM 729 C C . ARG A 1 97 ? 0.996 11.227 2.406 1.00 98.38 97 ARG A C 1
ATOM 731 O O . ARG A 1 97 ? 1.988 11.357 1.694 1.00 98.38 97 ARG A O 1
ATOM 738 N N . ASP A 1 98 ? 0.954 10.435 3.473 1.00 98.31 98 ASP A N 1
ATOM 739 C CA . ASP A 1 98 ? 2.124 9.738 4.005 1.00 98.31 98 ASP A CA 1
ATOM 740 C C . ASP A 1 98 ? 2.431 8.443 3.248 1.00 98.31 98 ASP A C 1
ATOM 742 O O . ASP A 1 98 ? 3.475 7.834 3.464 1.00 98.31 98 ASP A O 1
ATOM 746 N N . PHE A 1 99 ? 1.567 8.002 2.332 1.00 98.62 99 PHE A N 1
ATOM 747 C CA . PHE A 1 99 ? 1.938 6.928 1.417 1.00 98.62 99 PHE A CA 1
ATOM 748 C C . PHE A 1 99 ? 2.979 7.433 0.418 1.00 98.62 99 PHE A C 1
ATOM 750 O O . PHE A 1 99 ? 2.748 8.409 -0.300 1.00 98.62 99 PHE A O 1
ATOM 757 N N . LEU A 1 100 ? 4.105 6.729 0.341 1.00 97.75 100 LEU A N 1
ATOM 758 C CA . LEU A 1 100 ? 5.192 7.017 -0.590 1.00 97.75 100 LEU A CA 1
ATOM 759 C C . LEU A 1 100 ? 5.524 5.764 -1.399 1.00 97.75 100 LEU A C 1
ATOM 761 O O . LEU A 1 100 ? 5.310 4.633 -0.953 1.00 97.75 100 LEU A O 1
ATOM 765 N N . VAL A 1 101 ? 6.103 5.968 -2.575 1.00 96.62 101 VAL A N 1
ATOM 766 C CA . VAL A 1 101 ? 6.762 4.908 -3.333 1.00 96.62 101 VAL A CA 1
ATOM 767 C C . VAL A 1 101 ? 8.203 5.323 -3.602 1.00 96.62 101 VAL A C 1
ATOM 769 O O . VAL A 1 101 ? 8.449 6.381 -4.178 1.00 96.62 101 VAL A O 1
ATOM 772 N N . TYR A 1 102 ? 9.153 4.506 -3.160 1.00 93.69 102 TYR A N 1
ATOM 773 C CA . TYR A 1 102 ? 10.544 4.588 -3.589 1.00 93.69 102 TYR A CA 1
ATOM 774 C C . TYR A 1 102 ? 10.662 3.833 -4.907 1.00 93.69 102 TYR A C 1
ATOM 776 O O . TYR A 1 102 ? 10.360 2.641 -4.969 1.00 93.69 102 TYR A O 1
ATOM 784 N N . LEU A 1 103 ? 11.026 4.554 -5.962 1.00 85.75 103 LEU A N 1
ATOM 785 C CA . LEU A 1 103 ? 11.177 4.015 -7.312 1.00 85.75 103 LEU A CA 1
ATOM 786 C C . LEU A 1 103 ? 12.554 3.371 -7.500 1.00 85.75 103 LEU A C 1
ATOM 788 O O . LEU A 1 103 ? 12.680 2.454 -8.300 1.00 85.75 103 LEU A O 1
ATOM 792 N N . ASP A 1 104 ? 13.538 3.872 -6.750 1.00 79.75 104 ASP A N 1
ATOM 793 C CA . ASP A 1 104 ? 14.889 3.350 -6.554 1.00 79.75 104 ASP A CA 1
ATOM 794 C C . ASP A 1 104 ? 15.476 3.968 -5.257 1.00 79.75 104 ASP A C 1
ATOM 796 O O . ASP A 1 104 ? 14.738 4.533 -4.439 1.00 79.75 104 ASP A O 1
ATOM 800 N N . SER A 1 105 ? 16.793 3.868 -5.039 1.00 75.00 105 SER A N 1
ATOM 801 C CA . SER A 1 105 ? 17.487 4.414 -3.859 1.00 75.00 105 SER A CA 1
ATOM 802 C C . SER A 1 105 ? 17.487 5.947 -3.759 1.00 75.00 105 SER A C 1
ATOM 804 O O . SER A 1 105 ? 17.747 6.484 -2.680 1.00 75.00 105 SER A O 1
ATOM 806 N N . HIS A 1 106 ? 17.207 6.664 -4.848 1.00 77.31 106 HIS A N 1
ATOM 807 C CA . HIS A 1 106 ? 17.329 8.121 -4.953 1.00 77.31 106 HIS A CA 1
ATOM 808 C C . HIS A 1 106 ? 16.012 8.820 -5.306 1.00 77.31 106 HIS A C 1
ATOM 810 O O . HIS A 1 106 ? 15.821 9.986 -4.954 1.00 77.31 106 HIS A O 1
ATOM 816 N N . HIS A 1 107 ? 15.081 8.120 -5.948 1.00 85.94 107 HIS A N 1
ATOM 817 C CA . HIS A 1 107 ? 13.824 8.678 -6.420 1.00 85.94 107 HIS A CA 1
ATOM 818 C C . HIS A 1 107 ? 12.642 8.170 -5.600 1.00 85.94 107 HIS A C 1
ATOM 820 O O . HIS A 1 107 ? 12.441 6.970 -5.403 1.00 85.94 107 HIS A O 1
ATOM 826 N N . LYS A 1 108 ? 11.797 9.108 -5.169 1.00 91.50 108 LYS A N 1
ATOM 827 C CA . LYS A 1 108 ? 10.517 8.814 -4.526 1.00 91.50 108 LYS A CA 1
ATOM 828 C C . LYS A 1 108 ? 9.390 9.611 -5.161 1.00 91.50 108 LYS A C 1
ATOM 830 O O . LYS A 1 108 ? 9.599 10.735 -5.613 1.00 91.50 108 LYS A O 1
ATOM 835 N N . SER A 1 109 ? 8.190 9.051 -5.122 1.00 93.12 109 SER A N 1
ATOM 836 C CA . SER A 1 109 ? 6.954 9.747 -5.459 1.00 93.12 109 SER A CA 1
ATOM 837 C C . SER A 1 109 ? 6.007 9.750 -4.263 1.00 93.12 109 SER A C 1
ATOM 839 O O . SER A 1 109 ? 5.931 8.779 -3.503 1.00 93.12 109 SER A O 1
ATOM 841 N N . ASN A 1 110 ? 5.306 10.867 -4.087 1.00 96.25 110 ASN A N 1
ATOM 842 C CA . ASN A 1 110 ? 4.323 11.041 -3.025 1.00 96.25 110 ASN A CA 1
ATOM 843 C C . ASN A 1 110 ? 2.945 10.585 -3.504 1.00 96.25 110 ASN A C 1
ATOM 845 O O . ASN A 1 110 ? 2.636 10.613 -4.698 1.00 96.25 110 ASN A O 1
ATOM 849 N N . SER A 1 111 ? 2.087 10.233 -2.555 1.00 98.12 111 SER A N 1
ATOM 850 C CA . SER A 1 111 ? 0.677 9.992 -2.823 1.00 98.12 111 SER A CA 1
ATOM 851 C C . SER A 1 111 ? -0.001 11.196 -3.485 1.00 98.12 111 SER A C 1
ATOM 853 O O . SER A 1 111 ? 0.180 12.348 -3.091 1.00 98.12 111 SER A O 1
ATOM 855 N N . ALA A 1 112 ? -0.847 10.914 -4.472 1.00 97.94 112 ALA A N 1
ATOM 856 C CA . ALA A 1 112 ? -1.743 11.869 -5.115 1.00 97.94 112 ALA A CA 1
ATOM 857 C C . ALA A 1 112 ? -3.052 12.074 -4.324 1.00 97.94 112 ALA A C 1
ATOM 859 O O . ALA A 1 112 ? -3.993 12.704 -4.817 1.00 97.94 112 ALA A O 1
ATOM 860 N N . ARG A 1 113 ? -3.154 11.494 -3.123 1.00 98.06 113 ARG A N 1
ATOM 861 C CA . ARG A 1 113 ? -4.338 11.527 -2.261 1.00 98.06 113 ARG A CA 1
ATOM 862 C C . ARG A 1 113 ? -4.036 12.309 -0.988 1.00 98.06 113 ARG A C 1
ATOM 864 O O . ARG A 1 113 ? -2.894 12.440 -0.562 1.00 98.06 113 ARG A O 1
ATOM 871 N N . SER A 1 114 ? -5.085 12.842 -0.376 1.00 97.62 114 SER A N 1
ATOM 872 C CA . SER A 1 114 ? -4.991 13.632 0.848 1.00 97.62 114 SER A CA 1
ATOM 873 C C . SER A 1 114 ? -6.149 13.339 1.784 1.00 97.62 114 SER A C 1
ATOM 875 O O . SER A 1 114 ? -7.198 12.868 1.344 1.00 97.62 114 SER A O 1
ATOM 877 N N . GLY A 1 115 ? -5.981 13.711 3.050 1.00 97.75 115 GLY A N 1
ATOM 878 C CA . GLY A 1 115 ? -6.993 13.522 4.080 1.00 97.75 115 GLY A CA 1
ATOM 879 C C . GLY A 1 115 ? -6.880 12.158 4.748 1.00 97.75 115 GLY A C 1
ATOM 880 O O . GLY A 1 115 ? -6.031 11.336 4.406 1.00 97.75 115 GLY A O 1
ATOM 881 N N . GLU A 1 116 ? -7.754 11.924 5.718 1.00 98.00 116 GLU A N 1
ATOM 882 C CA . GLU A 1 116 ? -7.687 10.742 6.569 1.00 98.00 116 GLU A CA 1
ATOM 883 C C . GLU A 1 116 ? -8.419 9.556 5.924 1.00 98.00 116 GLU A C 1
ATOM 885 O O . GLU A 1 116 ? -9.579 9.668 5.523 1.00 98.00 116 GLU A O 1
ATOM 890 N N . LEU A 1 117 ? -7.748 8.409 5.830 1.00 98.31 117 LEU A N 1
ATOM 891 C CA . LEU A 1 117 ? -8.382 7.118 5.576 1.00 98.31 117 LEU A CA 1
ATOM 892 C C . LEU A 1 117 ? -8.616 6.425 6.918 1.00 98.31 117 LEU A C 1
ATOM 894 O O . LEU A 1 117 ? -7.662 6.130 7.637 1.00 98.31 117 LEU A O 1
ATOM 898 N N . VAL A 1 118 ? -9.878 6.139 7.234 1.00 98.00 118 VAL A N 1
ATOM 899 C CA . VAL A 1 118 ? -10.280 5.453 8.468 1.00 98.00 118 VAL A CA 1
ATOM 900 C C . VAL A 1 118 ? -10.762 4.049 8.132 1.00 98.00 118 VAL A C 1
ATOM 902 O O . VAL A 1 118 ? -11.635 3.889 7.286 1.00 98.00 118 VAL A O 1
ATOM 905 N N . LEU A 1 119 ? -10.214 3.044 8.812 1.00 97.81 119 LEU A N 1
ATOM 906 C CA . LEU A 1 119 ? -10.557 1.632 8.646 1.00 97.81 119 LEU A CA 1
ATOM 907 C C . LEU A 1 119 ? -11.018 1.046 9.974 1.00 97.81 119 LEU A C 1
ATOM 909 O O . LEU A 1 119 ? -10.242 0.924 10.927 1.00 97.81 119 LEU A O 1
ATOM 913 N N . LYS A 1 120 ? -12.279 0.632 10.040 1.00 97.75 120 LYS A N 1
ATOM 914 C CA . LYS A 1 120 ? -12.824 -0.104 11.181 1.00 97.75 120 LYS A CA 1
ATOM 915 C C . LYS A 1 120 ? -12.251 -1.527 11.239 1.00 97.75 120 LYS A C 1
ATOM 917 O O . LYS A 1 120 ? -11.726 -2.026 10.242 1.00 97.75 120 LYS A O 1
ATOM 922 N N . PRO A 1 121 ? -12.355 -2.206 12.394 1.00 98.12 121 PRO A N 1
ATOM 923 C CA . PRO A 1 121 ? -12.004 -3.619 12.509 1.00 98.12 121 PRO A CA 1
ATOM 924 C C . PRO A 1 121 ? -12.671 -4.473 11.425 1.00 98.12 121 PRO A C 1
ATOM 926 O O . PRO A 1 121 ? -13.883 -4.387 11.227 1.00 98.12 121 PRO A O 1
ATOM 929 N N . GLY A 1 122 ? -11.884 -5.294 10.732 1.00 97.56 122 GLY A N 1
ATOM 930 C CA . GLY A 1 12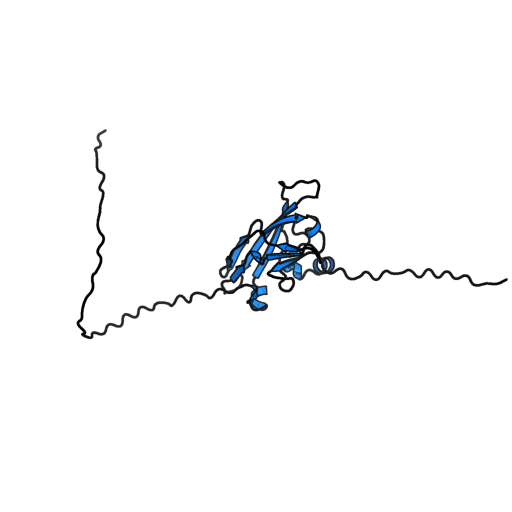2 ? -12.337 -6.178 9.653 1.00 97.56 122 GLY A CA 1
ATOM 931 C C . GLY A 1 122 ? -12.564 -5.497 8.299 1.00 97.56 122 GLY A C 1
ATOM 932 O O . GLY A 1 122 ? -12.762 -6.199 7.305 1.00 97.56 122 GLY A O 1
ATOM 933 N N . GLU A 1 123 ? -12.525 -4.165 8.233 1.00 98.31 123 GLU A N 1
ATOM 934 C CA . GLU A 1 123 ? -12.820 -3.407 7.017 1.00 98.31 123 GLU A CA 1
ATOM 935 C C . GLU A 1 123 ? -11.727 -3.579 5.957 1.00 98.31 123 GLU A C 1
ATOM 937 O O . GLU A 1 123 ? -10.539 -3.710 6.266 1.00 98.31 123 GLU A O 1
ATOM 942 N N . THR A 1 124 ? -12.146 -3.575 4.691 1.00 98.62 124 THR A N 1
ATOM 943 C CA . THR A 1 124 ? -11.262 -3.502 3.527 1.00 98.62 124 THR A CA 1
ATOM 944 C C . THR A 1 124 ? -11.699 -2.341 2.653 1.00 98.62 124 THR A C 1
ATOM 946 O O . THR A 1 124 ? -12.868 -2.272 2.276 1.00 98.62 124 THR A O 1
ATOM 949 N N . THR A 1 125 ? -10.754 -1.479 2.293 1.00 98.50 125 THR A N 1
ATOM 950 C CA . THR A 1 125 ? -11.012 -0.299 1.464 1.00 98.50 125 THR A CA 1
ATOM 951 C C . THR A 1 125 ? -9.988 -0.211 0.347 1.00 98.50 125 THR A C 1
ATOM 953 O O . THR A 1 125 ? -8.809 -0.514 0.538 1.00 98.50 125 THR A O 1
ATOM 956 N N . THR A 1 126 ? -10.438 0.232 -0.825 1.00 98.50 126 THR A N 1
ATOM 957 C CA . THR A 1 126 ? -9.574 0.5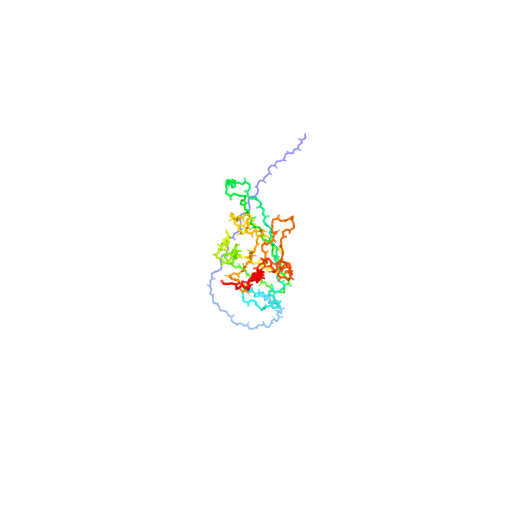13 -1.972 1.00 98.50 126 THR A CA 1
ATOM 958 C C . THR A 1 126 ? -9.406 2.017 -2.153 1.00 98.50 126 THR A C 1
ATOM 960 O O . THR A 1 126 ? -10.379 2.764 -2.242 1.00 98.50 126 THR A O 1
ATOM 963 N N . VAL A 1 127 ? -8.155 2.460 -2.241 1.00 98.50 127 VAL A N 1
ATOM 964 C CA . VAL A 1 127 ? -7.763 3.812 -2.628 1.00 98.50 127 VAL A CA 1
ATOM 965 C C . VAL A 1 127 ? -7.285 3.770 -4.074 1.00 98.50 127 VAL A C 1
ATOM 967 O O . VAL A 1 127 ? -6.213 3.249 -4.385 1.00 98.50 127 VAL A O 1
ATOM 970 N N . HIS A 1 128 ? -8.103 4.314 -4.969 1.00 97.69 128 HIS A N 1
ATOM 971 C CA . HIS A 1 128 ? -7.766 4.416 -6.384 1.00 97.69 128 HIS A CA 1
ATOM 972 C C . HIS A 1 128 ? -6.805 5.572 -6.650 1.00 97.69 128 HIS A C 1
ATOM 974 O O . HIS A 1 128 ? -6.947 6.647 -6.059 1.00 97.69 128 HIS A O 1
ATOM 980 N N . ASN A 1 129 ? -5.888 5.360 -7.595 1.00 96.31 129 ASN A N 1
ATOM 981 C CA . ASN A 1 129 ? -4.896 6.336 -8.034 1.00 96.31 129 ASN A CA 1
ATOM 982 C C . ASN A 1 129 ? -4.133 6.943 -6.847 1.00 96.31 129 ASN A C 1
ATOM 984 O O . ASN A 1 129 ? -4.014 8.166 -6.739 1.00 96.31 129 ASN A O 1
ATOM 988 N N . LEU A 1 130 ? -3.679 6.078 -5.931 1.00 98.31 130 LEU A N 1
ATOM 989 C CA . LEU A 1 130 ? -2.851 6.463 -4.793 1.00 98.31 130 LEU A CA 1
ATOM 990 C C . LEU A 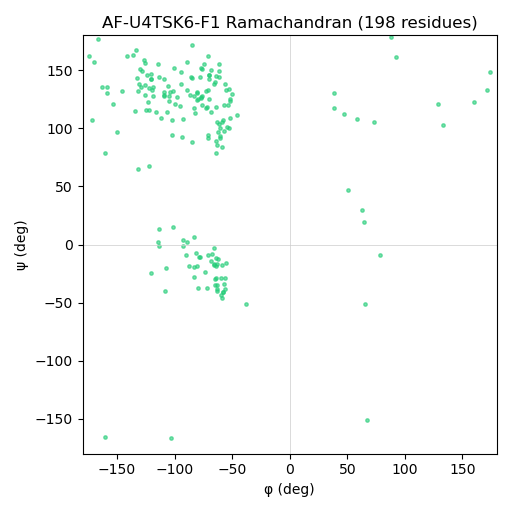1 130 ? -1.559 7.116 -5.285 1.00 98.31 130 LEU A C 1
ATOM 992 O O . LEU A 1 130 ? -1.197 8.174 -4.793 1.00 98.31 130 LEU A O 1
ATOM 996 N N . PHE A 1 131 ? -0.934 6.543 -6.313 1.00 97.12 131 PHE A N 1
ATOM 997 C CA . PHE A 1 131 ? 0.169 7.160 -7.051 1.00 97.12 131 PHE A CA 1
ATOM 998 C C . PHE A 1 131 ? -0.221 7.313 -8.519 1.00 97.12 131 PHE A C 1
ATOM 1000 O O . PHE A 1 131 ? -0.958 6.478 -9.051 1.00 97.12 131 PHE A O 1
ATOM 1007 N N . LYS A 1 132 ? 0.272 8.371 -9.167 1.00 94.19 132 LYS A N 1
ATOM 1008 C CA . LYS A 1 132 ? -0.002 8.670 -10.576 1.00 94.19 132 LYS A CA 1
ATOM 1009 C C . LYS A 1 132 ? 1.281 8.902 -11.353 1.00 94.19 132 LYS A C 1
ATOM 1011 O O . LYS A 1 132 ? 2.240 9.422 -10.788 1.00 94.19 132 LYS A O 1
ATOM 1016 N N . GLY A 1 133 ? 1.266 8.560 -12.640 1.00 90.56 133 GLY A N 1
ATOM 1017 C CA . GLY A 1 133 ? 2.389 8.825 -13.541 1.00 90.56 133 GLY A CA 1
ATOM 1018 C C . GLY A 1 133 ? 3.676 8.097 -13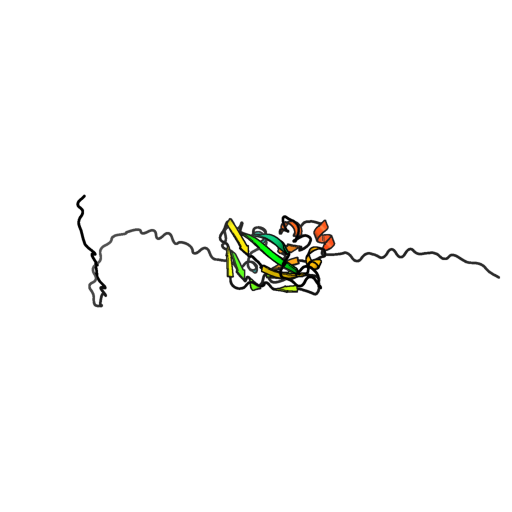.148 1.00 90.56 133 GLY A C 1
ATOM 1019 O O . GLY A 1 133 ? 4.764 8.617 -13.372 1.00 90.56 133 GLY A O 1
ATOM 1020 N N . VAL A 1 134 ? 3.569 6.924 -12.519 1.00 91.19 134 VAL A N 1
ATOM 1021 C CA . VAL A 1 134 ? 4.741 6.138 -12.119 1.00 91.19 134 VAL A CA 1
ATOM 1022 C C . VAL A 1 134 ? 5.304 5.436 -13.353 1.00 91.19 134 VAL A C 1
ATOM 1024 O O . VAL A 1 134 ? 4.567 4.741 -14.051 1.00 91.19 134 VAL A O 1
ATOM 1027 N N . GLY A 1 135 ? 6.592 5.619 -13.641 1.00 88.94 135 GLY A N 1
ATOM 1028 C CA . GLY A 1 135 ? 7.235 4.996 -14.798 1.00 88.94 135 GLY A CA 1
ATOM 1029 C C . GLY A 1 135 ? 7.270 3.469 -14.686 1.00 88.94 135 GLY A C 1
ATOM 1030 O O . GLY A 1 135 ? 7.549 2.927 -13.619 1.00 88.94 135 GLY A O 1
ATOM 1031 N N . GLY A 1 136 ? 7.027 2.760 -15.793 1.00 86.56 136 GLY A N 1
ATOM 1032 C CA . GLY A 1 136 ? 6.980 1.290 -15.806 1.00 86.56 136 GLY A CA 1
ATOM 1033 C C . GLY A 1 136 ? 8.253 0.601 -15.288 1.00 86.56 136 GLY A C 1
ATOM 1034 O O . GLY A 1 136 ? 8.173 -0.476 -14.697 1.00 86.56 136 GLY A O 1
ATOM 1035 N N . GLN A 1 137 ? 9.420 1.246 -15.433 1.00 86.94 137 GLN A N 1
ATOM 1036 C CA . GLN A 1 137 ? 10.701 0.726 -14.934 1.00 86.94 137 GLN A CA 1
ATOM 1037 C C . GLN A 1 137 ? 10.702 0.501 -13.410 1.00 86.94 137 GLN A C 1
ATOM 1039 O O . GLN A 1 137 ? 11.321 -0.440 -12.915 1.00 86.94 137 GLN A O 1
ATOM 1044 N N . SER A 1 138 ? 9.912 1.280 -12.667 1.00 88.31 138 SER A N 1
ATOM 1045 C CA . SER A 1 138 ? 9.779 1.167 -11.210 1.00 88.31 138 SER A CA 1
ATOM 1046 C C . SER A 1 138 ? 9.100 -0.124 -10.741 1.00 88.31 138 SER A C 1
ATOM 1048 O O . SER A 1 138 ? 9.058 -0.398 -9.542 1.00 88.31 138 SER A O 1
ATOM 1050 N N . PHE A 1 139 ? 8.556 -0.922 -11.663 1.00 92.31 139 PHE A N 1
ATOM 1051 C CA . PHE A 1 139 ? 7.917 -2.202 -11.360 1.00 92.31 139 PHE A CA 1
ATOM 1052 C C . PHE A 1 139 ? 8.664 -3.411 -11.933 1.00 92.31 139 PHE A C 1
ATOM 1054 O O . PHE A 1 139 ? 8.220 -4.539 -11.724 1.00 92.31 139 PHE A O 1
ATOM 1061 N N . VAL A 1 140 ? 9.770 -3.210 -12.655 1.00 91.31 140 VAL A N 1
ATOM 1062 C CA . VAL A 1 140 ? 10.643 -4.304 -13.129 1.00 91.31 140 VAL A CA 1
ATOM 1063 C C . VAL A 1 140 ? 11.966 -4.372 -12.362 1.00 91.31 140 VAL A C 1
ATOM 1065 O O . VAL A 1 140 ? 12.579 -5.434 -12.341 1.00 91.31 140 VAL A O 1
ATOM 1068 N N . GLY A 1 141 ? 12.379 -3.280 -11.707 1.00 88.19 141 GLY A N 1
ATOM 1069 C CA . GLY A 1 141 ? 13.538 -3.221 -10.811 1.00 88.19 141 GLY A CA 1
ATOM 1070 C C . GLY A 1 141 ? 13.175 -3.217 -9.321 1.00 88.19 141 GLY A C 1
ATOM 1071 O O . GLY A 1 141 ? 12.039 -3.510 -8.935 1.00 88.19 141 GLY A O 1
ATOM 1072 N N . GLY A 1 142 ? 14.162 -2.883 -8.485 1.00 88.69 142 GLY A N 1
ATOM 1073 C CA . GLY A 1 142 ? 13.983 -2.687 -7.047 1.00 88.69 142 GLY A CA 1
ATOM 1074 C C . GLY A 1 142 ? 13.247 -1.382 -6.732 1.00 88.69 142 GLY A C 1
ATOM 1075 O O . GLY A 1 142 ? 13.594 -0.328 -7.250 1.00 88.69 142 GLY A O 1
ATOM 1076 N N . GLY A 1 143 ? 12.244 -1.457 -5.862 1.00 93.81 143 GLY A N 1
ATOM 1077 C CA . GLY A 1 143 ? 11.427 -0.346 -5.395 1.00 93.81 143 GLY A CA 1
ATOM 1078 C C . GLY A 1 143 ? 10.457 -0.791 -4.297 1.00 93.81 143 GLY A C 1
ATOM 1079 O O . GLY A 1 143 ? 10.183 -1.980 -4.102 1.00 93.81 143 GLY A O 1
ATOM 1080 N N . MET A 1 144 ? 9.918 0.164 -3.538 1.00 96.12 144 MET A N 1
ATOM 1081 C CA . MET A 1 144 ? 9.128 -0.137 -2.342 1.00 96.12 144 MET A CA 1
ATOM 1082 C C . MET A 1 144 ? 7.986 0.851 -2.116 1.00 96.12 144 MET A C 1
ATOM 1084 O O . MET A 1 144 ? 8.184 2.064 -2.108 1.00 96.12 144 MET A O 1
ATOM 1088 N N . PHE A 1 145 ? 6.794 0.324 -1.847 1.00 98.12 145 PHE A N 1
ATOM 1089 C CA . PHE A 1 145 ? 5.692 1.081 -1.262 1.00 98.12 145 PHE A CA 1
ATOM 1090 C C . PHE A 1 145 ? 5.887 1.177 0.248 1.00 98.12 145 PHE A C 1
ATOM 1092 O O . PHE A 1 145 ? 6.102 0.160 0.915 1.00 98.12 145 PHE A O 1
ATOM 1099 N N . VAL A 1 146 ? 5.773 2.382 0.798 1.00 98.00 146 VAL A N 1
ATOM 1100 C CA . VAL A 1 146 ? 5.981 2.640 2.225 1.00 98.00 146 VAL A CA 1
ATOM 1101 C C . VAL A 1 146 ? 4.907 3.566 2.792 1.00 98.00 146 VAL A C 1
ATOM 1103 O O . VAL A 1 146 ? 4.227 4.283 2.054 1.00 98.00 146 VAL A O 1
ATOM 1106 N N . TYR A 1 147 ? 4.793 3.586 4.117 1.00 98.25 147 TYR A N 1
ATOM 1107 C CA . TYR A 1 147 ? 4.086 4.634 4.847 1.00 98.25 147 TYR A CA 1
ATOM 1108 C C . TYR A 1 147 ? 5.103 5.498 5.595 1.00 98.25 147 TYR A C 1
ATOM 1110 O O . TYR A 1 147 ? 5.915 4.958 6.328 1.00 98.25 147 TYR A O 1
ATOM 1118 N N . LEU A 1 148 ? 5.070 6.820 5.451 1.00 96.25 148 LEU A N 1
ATOM 1119 C CA . LEU A 1 148 ? 5.981 7.803 6.054 1.00 96.25 148 LEU A CA 1
ATOM 1120 C C . LEU A 1 148 ? 7.450 7.722 5.581 1.00 96.25 148 LEU A C 1
ATOM 1122 O O . LEU A 1 148 ? 8.029 8.739 5.203 1.00 96.25 148 LEU A O 1
ATOM 1126 N N . ASN A 1 149 ? 8.076 6.542 5.616 1.00 94.50 149 ASN A N 1
ATOM 1127 C CA . ASN A 1 149 ? 9.482 6.305 5.276 1.00 94.50 149 ASN A CA 1
ATOM 1128 C C . ASN A 1 149 ? 9.789 4.800 5.112 1.00 94.50 149 ASN A C 1
ATOM 1130 O O . ASN A 1 149 ? 8.947 3.938 5.356 1.00 94.50 149 ASN A O 1
ATOM 1134 N N . SER A 1 150 ? 11.026 4.470 4.734 1.00 92.06 150 SER A N 1
ATOM 1135 C CA . SER A 1 150 ? 11.485 3.088 4.525 1.00 92.06 150 SER A CA 1
ATOM 1136 C C . SER A 1 150 ? 11.486 2.199 5.776 1.00 92.06 150 SER A C 1
ATOM 1138 O O . SER A 1 150 ? 11.604 0.983 5.642 1.00 92.06 150 SER A O 1
ATOM 1140 N N . GLN A 1 151 ? 11.309 2.749 6.985 1.00 94.25 151 GLN A N 1
ATOM 1141 C CA . GLN A 1 151 ? 11.176 1.949 8.210 1.00 94.25 151 GLN A CA 1
ATOM 1142 C C . GLN A 1 151 ? 9.775 1.331 8.377 1.00 94.25 151 GLN A C 1
ATOM 1144 O O . GLN A 1 151 ? 9.586 0.451 9.221 1.00 94.25 151 GLN A O 1
ATOM 1149 N N . LEU A 1 152 ? 8.796 1.744 7.566 1.00 96.62 152 LEU A N 1
ATOM 1150 C CA . LEU A 1 152 ? 7.444 1.179 7.530 1.00 96.62 152 LEU A CA 1
ATOM 1151 C C . LEU A 1 152 ? 7.117 0.654 6.116 1.00 96.62 152 LEU A C 1
ATOM 1153 O O . LEU A 1 152 ? 6.250 1.206 5.425 1.00 96.62 152 LEU A O 1
ATOM 1157 N N . PRO A 1 153 ? 7.798 -0.421 5.673 1.00 96.69 153 PRO A N 1
ATOM 1158 C CA . PRO A 1 153 ? 7.563 -1.026 4.369 1.00 96.69 153 PRO A CA 1
ATOM 1159 C C . PRO A 1 153 ? 6.164 -1.641 4.291 1.00 96.69 153 PRO A C 1
ATOM 1161 O O . PRO A 1 153 ? 5.706 -2.297 5.230 1.00 96.69 153 PRO A O 1
ATOM 1164 N N . LEU A 1 154 ? 5.493 -1.453 3.154 1.00 98.44 154 LEU A N 1
ATOM 1165 C CA . LEU A 1 154 ? 4.154 -1.990 2.898 1.00 98.44 154 LEU A CA 1
ATOM 1166 C C . LEU A 1 154 ? 4.172 -3.133 1.882 1.00 98.44 154 LEU A C 1
ATOM 1168 O O . LEU A 1 154 ? 3.440 -4.101 2.072 1.00 98.44 154 LEU A O 1
ATOM 1172 N N . ALA A 1 155 ? 4.981 -3.025 0.825 1.00 98.06 155 ALA A N 1
ATO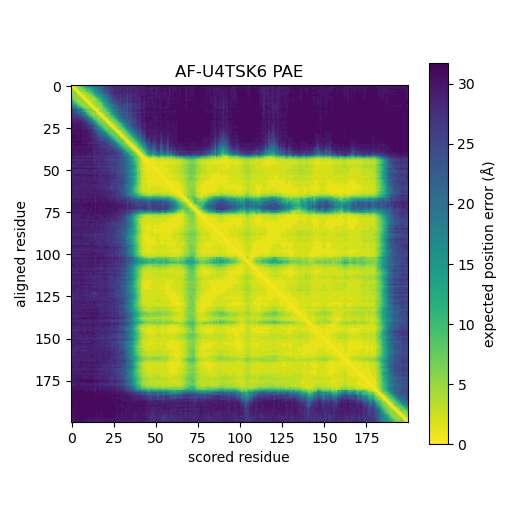M 1173 C CA . ALA A 1 155 ? 5.248 -4.063 -0.178 1.00 98.06 155 ALA A CA 1
ATOM 1174 C C . ALA A 1 155 ? 6.416 -3.630 -1.083 1.00 98.06 155 ALA A C 1
ATOM 1176 O O . ALA A 1 155 ? 6.649 -2.433 -1.255 1.00 98.06 155 ALA A O 1
ATOM 1177 N N . TYR A 1 156 ? 7.105 -4.576 -1.718 1.00 97.56 156 TYR A N 1
ATOM 1178 C CA . TYR A 1 156 ? 7.990 -4.271 -2.849 1.00 97.56 156 TYR A CA 1
ATOM 1179 C C . TYR A 1 156 ? 7.182 -4.008 -4.128 1.00 97.56 156 TYR A C 1
ATOM 1181 O O . TYR A 1 156 ? 6.094 -4.564 -4.291 1.00 97.56 156 TYR A O 1
ATOM 1189 N N . THR A 1 157 ? 7.703 -3.179 -5.037 1.00 96.56 157 THR A N 1
ATOM 1190 C CA . THR A 1 157 ? 7.012 -2.756 -6.273 1.00 96.56 157 THR A CA 1
ATOM 1191 C C . THR A 1 157 ? 7.143 -3.751 -7.425 1.00 96.56 157 THR A C 1
ATOM 1193 O O . THR A 1 157 ? 6.344 -3.698 -8.364 1.00 96.56 157 THR A O 1
ATOM 1196 N N . TYR A 1 158 ? 8.130 -4.650 -7.364 1.00 95.62 158 TYR A N 1
ATOM 1197 C CA . TYR A 1 158 ? 8.423 -5.617 -8.420 1.00 95.62 158 TYR A CA 1
ATOM 1198 C C . TYR A 1 158 ? 7.170 -6.402 -8.826 1.00 95.62 158 TYR A C 1
ATOM 1200 O O . TYR A 1 158 ? 6.531 -7.039 -7.992 1.00 95.62 158 TYR A O 1
ATOM 1208 N N . GLN A 1 159 ? 6.831 -6.351 -10.115 1.00 95.69 159 GLN A N 1
ATOM 1209 C CA . GLN A 1 159 ? 5.653 -6.965 -10.732 1.00 95.69 159 GLN A CA 1
ATOM 1210 C C . GLN A 1 159 ? 4.286 -6.418 -10.282 1.00 95.69 159 GLN A C 1
ATOM 1212 O O . GLN A 1 159 ? 3.262 -7.042 -10.554 1.00 95.69 159 GLN A O 1
ATOM 1217 N N . ALA A 1 160 ? 4.203 -5.217 -9.699 1.00 96.69 160 ALA A N 1
ATOM 1218 C CA . ALA A 1 160 ? 2.912 -4.612 -9.340 1.00 96.69 160 ALA A CA 1
ATOM 1219 C C . ALA A 1 160 ? 1.948 -4.407 -10.531 1.00 96.69 160 ALA A C 1
ATOM 1221 O O . ALA A 1 160 ? 0.749 -4.232 -10.311 1.00 96.69 160 ALA A O 1
ATOM 1222 N N . PHE A 1 161 ? 2.432 -4.443 -11.779 1.00 94.81 161 PHE A N 1
ATOM 1223 C CA . PHE A 1 161 ? 1.602 -4.401 -12.992 1.00 94.81 161 PHE A CA 1
ATOM 1224 C C . PHE A 1 161 ? 0.979 -5.755 -13.369 1.00 94.81 161 PHE A C 1
ATOM 1226 O O . PHE A 1 161 ? -0.013 -5.780 -14.101 1.00 94.81 161 PHE A O 1
ATOM 1233 N N . MET A 1 162 ? 1.493 -6.880 -12.858 1.00 94.75 162 MET A N 1
ATOM 1234 C CA . MET A 1 162 ? 0.967 -8.222 -13.150 1.00 94.75 162 MET A CA 1
ATOM 1235 C C . MET A 1 162 ? -0.476 -8.363 -12.679 1.00 94.75 162 MET A C 1
ATOM 1237 O O . MET A 1 162 ? -0.897 -7.637 -11.783 1.00 94.75 162 MET A O 1
ATOM 1241 N N . ARG A 1 163 ? -1.256 -9.274 -13.280 1.00 92.19 163 ARG A N 1
ATOM 1242 C CA . ARG A 1 163 ? -2.722 -9.396 -13.104 1.00 92.19 163 ARG A CA 1
ATOM 1243 C C . ARG A 1 163 ? -3.204 -9.144 -11.669 1.00 92.19 163 ARG A C 1
ATOM 1245 O O . ARG A 1 163 ? -4.051 -8.277 -11.482 1.00 92.19 163 ARG A O 1
ATOM 1252 N N . ASP A 1 164 ? -2.596 -9.814 -10.696 1.00 93.81 164 ASP A N 1
ATOM 1253 C CA . ASP A 1 164 ? -3.030 -9.803 -9.293 1.00 93.81 164 ASP A CA 1
ATOM 1254 C C . ASP A 1 164 ? -2.333 -8.719 -8.440 1.00 93.81 164 ASP A C 1
ATOM 1256 O O . ASP A 1 164 ? -2.653 -8.539 -7.266 1.00 93.81 164 ASP A O 1
ATOM 1260 N N . GLY A 1 165 ? -1.416 -7.955 -9.038 1.00 97.25 165 GLY A N 1
ATOM 1261 C CA . GLY A 1 165 ? -0.601 -6.957 -8.359 1.00 97.25 165 GLY A CA 1
ATOM 1262 C C . GLY A 1 165 ? 0.389 -7.589 -7.383 1.00 97.25 165 GLY A C 1
ATOM 1263 O O . GLY A 1 165 ? 0.838 -8.720 -7.559 1.00 97.25 165 GLY A O 1
ATOM 1264 N N . VAL A 1 166 ? 0.729 -6.840 -6.342 1.00 98.12 166 VAL A N 1
ATOM 1265 C CA . VAL A 1 166 ? 1.614 -7.268 -5.254 1.00 98.12 166 VAL A CA 1
ATOM 1266 C C . VAL A 1 166 ? 0.936 -7.070 -3.911 1.00 98.12 166 VAL A C 1
ATOM 1268 O O . VAL A 1 166 ? 0.026 -6.258 -3.774 1.00 98.12 166 VAL A O 1
ATOM 1271 N N . THR A 1 167 ? 1.396 -7.787 -2.891 1.00 98.56 167 THR A N 1
ATOM 1272 C CA . THR A 1 167 ? 0.887 -7.648 -1.522 1.00 98.56 167 THR A CA 1
ATOM 1273 C C . THR A 1 167 ? 2.031 -7.562 -0.527 1.00 98.56 167 THR A C 1
ATOM 1275 O O . THR A 1 167 ? 3.158 -7.930 -0.850 1.00 98.56 167 THR A O 1
ATOM 1278 N N . SER A 1 168 ? 1.732 -7.173 0.713 1.00 98.06 168 SER A N 1
ATOM 1279 C CA . SER A 1 168 ? 2.701 -7.170 1.819 1.00 98.06 168 SER A CA 1
ATOM 1280 C C . SER A 1 168 ? 3.384 -8.517 2.072 1.00 98.06 168 SER A C 1
ATOM 1282 O O . SER A 1 168 ? 4.403 -8.564 2.758 1.00 98.06 168 SER A O 1
ATOM 1284 N N . ALA A 1 169 ? 2.853 -9.621 1.536 1.00 97.38 169 ALA A N 1
ATOM 1285 C CA . ALA A 1 169 ? 3.511 -10.919 1.615 1.00 97.38 169 ALA A CA 1
ATOM 1286 C C . ALA A 1 169 ? 4.856 -10.942 0.869 1.00 97.38 169 ALA A C 1
ATOM 1288 O O . ALA A 1 169 ? 5.762 -11.654 1.300 1.00 97.38 169 ALA A O 1
ATOM 1289 N N . ASN A 1 170 ? 5.022 -10.135 -0.189 1.00 97.44 170 ASN A N 1
ATOM 1290 C CA . ASN A 1 170 ? 6.260 -10.114 -0.972 1.00 97.44 170 ASN A CA 1
ATOM 1291 C C . ASN A 1 170 ? 7.458 -9.528 -0.206 1.00 97.44 170 ASN A C 1
ATOM 1293 O O . ASN A 1 170 ? 8.591 -9.778 -0.595 1.00 97.44 170 ASN A O 1
ATOM 1297 N N . LEU A 1 171 ? 7.235 -8.848 0.928 1.00 96.50 171 LEU A N 1
ATOM 1298 C CA . LEU A 1 171 ? 8.303 -8.410 1.838 1.00 96.50 171 LEU A CA 1
ATOM 1299 C C . LEU A 1 171 ? 9.092 -9.578 2.452 1.00 96.50 171 LEU A C 1
ATOM 1301 O O . LEU A 1 171 ? 10.115 -9.357 3.090 1.00 96.50 171 LEU A O 1
ATOM 1305 N N . LYS A 1 172 ? 8.589 -10.810 2.318 1.00 96.50 172 LYS A N 1
ATOM 1306 C CA . LYS A 1 172 ? 9.222 -12.043 2.804 1.00 96.50 172 LYS A CA 1
ATOM 1307 C C . LYS A 1 172 ? 9.636 -12.982 1.670 1.00 96.50 172 LYS A C 1
ATOM 1309 O O . LYS A 1 172 ? 10.087 -14.089 1.947 1.00 96.50 172 LYS A O 1
ATOM 1314 N N . ASP A 1 173 ? 9.425 -12.586 0.419 1.00 96.69 173 ASP A N 1
ATOM 1315 C CA . ASP A 1 173 ? 9.814 -13.384 -0.738 1.00 96.69 173 ASP A CA 1
ATOM 1316 C C . ASP A 1 173 ? 11.298 -13.144 -1.025 1.00 96.69 173 ASP A C 1
ATOM 1318 O O . ASP A 1 173 ? 11.681 -12.035 -1.397 1.00 96.69 173 ASP A O 1
ATOM 1322 N N . GLN A 1 174 ? 12.128 -14.175 -0.844 1.00 95.31 174 GLN A N 1
ATOM 1323 C CA . GLN A 1 174 ? 13.580 -14.055 -0.981 1.00 95.31 174 GLN A CA 1
ATOM 1324 C C . GLN A 1 174 ? 13.992 -13.546 -2.364 1.00 95.31 174 GLN A C 1
ATOM 1326 O O . GLN A 1 174 ? 14.830 -12.659 -2.460 1.00 95.31 174 GLN A O 1
ATOM 1331 N N . LYS A 1 175 ? 13.338 -14.018 -3.432 1.00 93.62 175 LYS A N 1
ATOM 1332 C CA . LYS A 1 175 ? 13.660 -13.581 -4.793 1.00 93.62 175 LYS A CA 1
ATOM 1333 C C . LYS A 1 175 ? 13.383 -12.090 -4.970 1.00 93.62 175 LYS A C 1
ATOM 1335 O O . LYS A 1 175 ? 14.137 -11.387 -5.635 1.00 93.62 175 LYS A O 1
ATOM 1340 N N . VAL A 1 176 ? 12.286 -11.603 -4.392 1.00 94.12 176 VAL A N 1
ATOM 1341 C CA . VAL A 1 176 ? 11.933 -10.180 -4.455 1.00 94.12 176 VAL A CA 1
ATOM 1342 C C . VAL A 1 176 ? 12.875 -9.353 -3.580 1.00 94.12 176 VAL A C 1
ATOM 1344 O O . VAL A 1 176 ? 13.272 -8.265 -3.990 1.00 94.12 176 VAL A O 1
ATOM 1347 N N . ILE A 1 177 ? 13.280 -9.868 -2.418 1.00 94.19 177 ILE A N 1
ATOM 1348 C CA . ILE A 1 177 ? 14.280 -9.233 -1.551 1.00 94.19 177 ILE A CA 1
ATOM 1349 C C . ILE A 1 177 ? 15.607 -9.059 -2.300 1.00 94.19 177 ILE A C 1
ATOM 1351 O O . ILE A 1 177 ? 16.154 -7.959 -2.282 1.00 94.19 177 ILE A O 1
ATOM 1355 N N . ASP A 1 178 ? 16.080 -10.088 -3.005 1.00 92.62 178 ASP A N 1
ATOM 1356 C CA . ASP A 1 178 ? 17.349 -10.051 -3.744 1.00 92.62 178 ASP A CA 1
ATOM 1357 C C . ASP A 1 178 ? 17.325 -9.002 -4.872 1.00 92.62 178 ASP A C 1
ATOM 1359 O O . ASP A 1 178 ? 18.292 -8.269 -5.063 1.00 92.62 178 ASP A O 1
ATOM 1363 N N . ILE A 1 179 ? 16.189 -8.854 -5.568 1.00 91.31 179 ILE A N 1
ATOM 1364 C CA . ILE A 1 179 ? 15.984 -7.800 -6.583 1.00 91.31 179 ILE A CA 1
ATOM 1365 C C . ILE A 1 179 ? 16.059 -6.396 -5.963 1.00 91.31 179 ILE A C 1
ATOM 1367 O O . ILE A 1 179 ? 16.511 -5.451 -6.607 1.00 91.31 179 ILE A O 1
ATOM 1371 N N . ASN A 1 180 ? 15.582 -6.241 -4.727 1.00 87.31 180 ASN A N 1
ATOM 1372 C CA . ASN A 1 180 ? 15.508 -4.949 -4.046 1.00 87.31 180 ASN A CA 1
ATOM 1373 C C . ASN A 1 180 ? 16.784 -4.579 -3.283 1.00 87.31 180 ASN A C 1
ATOM 1375 O O . ASN A 1 180 ? 16.982 -3.406 -2.983 1.00 87.31 180 ASN A O 1
ATOM 1379 N N . ASN A 1 181 ? 17.636 -5.559 -2.987 1.00 86.38 181 ASN A N 1
ATOM 1380 C CA . ASN A 1 181 ? 18.912 -5.390 -2.302 1.00 86.38 181 ASN A CA 1
ATOM 1381 C C . ASN A 1 181 ? 20.013 -6.141 -3.067 1.00 86.38 181 ASN A C 1
ATOM 1383 O O . ASN A 1 181 ? 20.551 -7.121 -2.536 1.00 86.38 181 ASN A O 1
ATOM 1387 N N . PRO A 1 182 ? 20.344 -5.727 -4.304 1.00 71.50 182 PRO A N 1
ATOM 1388 C CA . PRO A 1 182 ? 21.382 -6.399 -5.069 1.00 71.50 182 PRO A CA 1
ATOM 1389 C C . PRO A 1 182 ? 22.684 -6.377 -4.263 1.00 71.50 182 PRO A C 1
ATOM 1391 O O . PRO A 1 182 ? 23.174 -5.313 -3.878 1.00 71.50 182 PRO A O 1
ATOM 1394 N N . GLN A 1 183 ? 23.213 -7.563 -3.952 1.00 64.38 183 GLN A N 1
ATOM 1395 C CA . GLN A 1 183 ? 24.552 -7.678 -3.382 1.00 64.38 183 GLN A CA 1
ATOM 1396 C C . GLN A 1 183 ? 25.552 -7.106 -4.399 1.00 64.38 183 GLN A C 1
ATOM 1398 O O . GLN A 1 183 ? 25.346 -7.291 -5.603 1.00 64.38 183 GLN A O 1
ATOM 1403 N N . PRO A 1 184 ? 26.630 -6.434 -3.959 1.00 57.69 184 PRO A N 1
ATOM 1404 C CA . PRO A 1 184 ? 27.752 -6.156 -4.842 1.00 57.69 184 PRO A CA 1
ATOM 1405 C C . PRO A 1 184 ? 28.202 -7.486 -5.455 1.00 57.69 184 PRO A C 1
ATOM 1407 O O . PRO A 1 184 ? 28.513 -8.420 -4.717 1.00 57.69 184 PRO A O 1
ATOM 1410 N N . GLN A 1 185 ? 28.170 -7.605 -6.783 1.00 46.94 185 GLN A N 1
ATOM 1411 C CA . GLN A 1 185 ? 28.812 -8.738 -7.437 1.00 46.94 185 GLN A CA 1
ATOM 1412 C C . GLN A 1 185 ? 30.307 -8.617 -7.141 1.00 46.94 185 GLN A C 1
ATOM 1414 O O . GLN A 1 185 ? 30.923 -7.609 -7.480 1.00 46.94 185 GLN A O 1
ATOM 1419 N N . GLU A 1 186 ? 30.874 -9.611 -6.460 1.00 45.72 186 GLU A N 1
ATOM 1420 C CA . GLU A 1 186 ? 32.316 -9.805 -6.474 1.00 45.72 186 GLU A CA 1
ATOM 1421 C C . GLU A 1 186 ? 32.679 -10.117 -7.927 1.00 45.72 186 GLU A C 1
ATOM 1423 O O . GLU A 1 186 ? 32.337 -11.179 -8.450 1.00 45.72 186 GLU A O 1
ATOM 1428 N N . ASP A 1 187 ? 33.273 -9.142 -8.614 1.00 44.28 187 ASP A N 1
ATOM 1429 C CA . ASP A 1 187 ? 33.870 -9.363 -9.922 1.00 44.28 187 ASP A CA 1
ATOM 1430 C C . ASP A 1 187 ? 34.930 -10.453 -9.750 1.00 44.28 187 ASP A C 1
ATOM 1432 O O . ASP A 1 187 ? 35.997 -10.210 -9.176 1.00 44.28 187 ASP A O 1
ATOM 1436 N N . GLU A 1 188 ? 34.653 -11.663 -10.243 1.00 48.91 188 GLU A N 1
ATOM 1437 C CA . GLU A 1 188 ? 35.696 -12.654 -10.479 1.00 48.91 188 GLU A CA 1
ATOM 1438 C C . GLU A 1 188 ? 36.635 -12.089 -11.548 1.00 48.91 188 GLU A C 1
ATOM 1440 O O . GLU A 1 188 ? 36.495 -12.320 -12.749 1.00 48.91 188 GLU A O 1
ATOM 1445 N N . THR A 1 189 ? 37.609 -11.301 -11.094 1.00 45.62 189 THR A N 1
A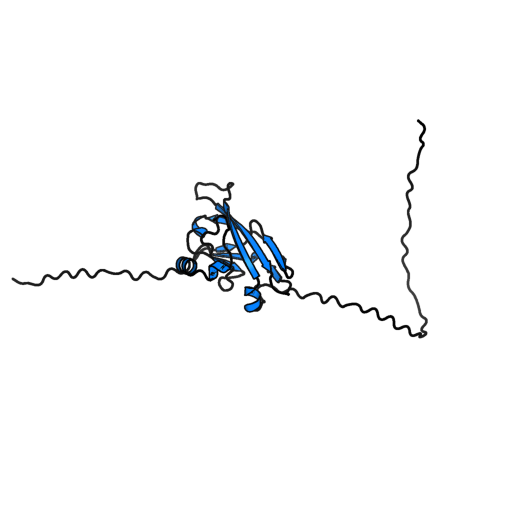TOM 1446 C CA . THR A 1 189 ? 38.819 -11.018 -11.850 1.00 45.62 189 THR A CA 1
ATOM 1447 C C . THR A 1 189 ? 39.513 -12.356 -12.033 1.00 45.62 189 THR A C 1
ATOM 1449 O O . THR A 1 189 ? 40.205 -12.851 -11.145 1.00 45.62 189 THR A O 1
ATOM 1452 N N . SER A 1 190 ? 39.291 -12.971 -13.192 1.00 47.09 190 SER A N 1
ATOM 1453 C CA . SER A 1 190 ? 40.088 -14.092 -13.654 1.00 47.09 190 SER A CA 1
ATOM 1454 C C . SER A 1 190 ? 41.536 -13.619 -13.749 1.00 47.09 190 SER A C 1
ATOM 1456 O O . SER A 1 190 ? 41.896 -12.865 -14.657 1.00 47.09 190 SER A O 1
ATOM 1458 N N . SER A 1 191 ? 42.361 -14.037 -12.796 1.00 49.72 191 SER A N 1
ATOM 1459 C CA . SER A 1 191 ? 43.810 -13.902 -12.846 1.00 49.72 191 SER A CA 1
ATOM 1460 C C . SER A 1 191 ? 44.323 -14.668 -14.065 1.00 49.72 191 SER A C 1
ATOM 1462 O O . SER A 1 191 ? 44.585 -15.867 -13.994 1.00 49.72 191 SER A O 1
ATOM 1464 N N . ALA A 1 192 ? 44.448 -13.994 -15.206 1.00 47.75 192 ALA A N 1
ATOM 1465 C CA . ALA A 1 192 ? 45.288 -14.479 -16.284 1.00 47.75 192 ALA A CA 1
ATOM 1466 C C . ALA A 1 192 ? 46.737 -14.320 -15.813 1.00 47.75 192 ALA A C 1
ATOM 1468 O O . ALA A 1 192 ? 47.321 -13.243 -15.902 1.00 47.75 192 ALA A O 1
ATOM 1469 N N . ALA A 1 193 ? 47.284 -15.392 -15.241 1.00 54.22 193 ALA A N 1
ATOM 1470 C CA . ALA A 1 193 ? 48.717 -15.541 -15.073 1.00 54.22 193 ALA A CA 1
ATOM 1471 C C . ALA A 1 193 ? 49.348 -15.547 -16.473 1.00 54.22 193 ALA A C 1
ATOM 1473 O O . ALA A 1 193 ? 49.233 -16.529 -17.204 1.00 54.22 193 ALA A O 1
ATOM 1474 N N . SER A 1 194 ? 49.965 -14.435 -16.872 1.00 49.34 194 SER A N 1
ATOM 1475 C CA . SER A 1 194 ? 50.967 -14.452 -17.932 1.00 49.34 194 SER A CA 1
ATOM 1476 C C . SER A 1 194 ? 52.295 -14.805 -17.280 1.00 49.34 194 SER A C 1
ATOM 1478 O O . SER A 1 194 ? 53.019 -13.939 -16.790 1.00 49.34 194 SER A O 1
ATOM 1480 N N . ASP A 1 195 ? 52.521 -16.108 -17.214 1.00 56.81 195 ASP A N 1
ATOM 1481 C CA . ASP A 1 195 ? 53.820 -16.723 -17.018 1.00 56.81 195 ASP A CA 1
ATOM 1482 C C . ASP A 1 195 ? 54.617 -16.553 -18.320 1.00 56.81 195 ASP A C 1
ATOM 1484 O O . ASP A 1 195 ? 54.173 -16.991 -19.386 1.00 56.81 195 ASP A O 1
ATOM 1488 N N . SER A 1 196 ? 55.741 -15.846 -18.248 1.00 54.38 196 SER A N 1
ATOM 1489 C CA . SER A 1 196 ? 56.810 -15.922 -19.243 1.00 54.38 196 SER A CA 1
ATOM 1490 C C . SER A 1 196 ? 58.095 -15.388 -18.615 1.00 54.38 196 SER A C 1
ATOM 1492 O O . SER A 1 196 ? 58.470 -14.230 -18.821 1.00 54.38 196 SER A O 1
ATOM 1494 N N . ASP A 1 197 ? 58.711 -16.249 -17.809 1.00 62.16 197 ASP A N 1
ATOM 1495 C CA . ASP A 1 197 ? 60.148 -16.252 -17.557 1.00 62.16 197 ASP A CA 1
ATOM 1496 C C . ASP A 1 197 ? 60.915 -16.722 -18.817 1.00 62.16 197 ASP A C 1
ATOM 1498 O O . ASP A 1 197 ? 60.419 -17.562 -19.573 1.00 62.16 197 ASP A O 1
ATOM 1502 N N . ASP A 1 198 ? 62.105 -16.137 -19.002 1.00 59.97 198 ASP A N 1
ATOM 1503 C CA . ASP A 1 198 ? 63.372 -16.715 -19.509 1.00 59.97 198 ASP A CA 1
ATOM 1504 C C . ASP A 1 198 ? 64.115 -15.896 -20.595 1.00 59.97 198 ASP A C 1
ATOM 1506 O O . ASP A 1 198 ? 63.750 -15.866 -21.771 1.00 59.97 198 ASP A O 1
ATOM 1510 N N . ASP A 1 199 ? 65.169 -15.220 -20.108 1.00 56.19 199 ASP A N 1
ATOM 1511 C CA . ASP A 1 199 ? 66.585 -15.201 -20.533 1.00 56.19 199 ASP A CA 1
ATOM 1512 C C . ASP A 1 199 ? 66.988 -15.242 -22.029 1.00 56.19 199 ASP A C 1
ATOM 1514 O O . ASP A 1 199 ? 66.831 -16.259 -22.704 1.00 56.19 199 ASP A O 1
ATOM 1518 N N . ASP A 1 200 ? 67.660 -14.164 -22.480 1.00 52.28 200 ASP A N 1
ATOM 1519 C CA . ASP A 1 200 ? 69.073 -14.149 -22.957 1.00 52.28 200 ASP A CA 1
ATOM 1520 C C . ASP A 1 200 ? 69.632 -12.700 -22.981 1.00 52.28 200 ASP A C 1
ATOM 1522 O O . ASP A 1 200 ? 68.941 -11.794 -23.515 1.00 52.28 200 ASP A O 1
#

Organism: NCBI:txid1231336

Radius of gyration: 31.67 Å; Cα contacts (8 Å, |Δi|>4): 335; chains: 1; bounding box: 136×47×73 Å

Sequence (200 aa):
MISIGAAVMLVLTGCTKPTANSQQLTSQSSQTSQAAASRESKQAYYYDSLAAADRKKIAFAFKANEDSTGHQEVGVPYNVNMAVRNMTDKTIKFDQRDFLVYLDSHHKSNSARSGELVLKPGETTTVHNLFKGVGGQSFVGGGMFVYLNSQLPLAYTYQAFMRDGVTSANLKDQKVIDINNPQPQEDETSSAASDSDDDD

pLDDT: mean 79.76, std 22.11, range [35.09, 98.81]

Nearest PDB structures (foldseek):
  1tza-assembly1_A  TM=5.192E-01  e=3.307E-02  Shewanella oneidensis MR-1
  3gef-assembly2_B  TM=4.642E-01  e=9.174E-02  Homo sapiens
  7crg-assembly2_B  TM=4.638E-01  e=6.399E-02  Homo sapiens
  1ifr-assembly1_A  TM=5.249E-01  e=1.775E-01  Homo sapiens
  6ghd-assembly2_F  TM=4.145E-01  e=7.216E-02  Homo sapiens